Protein AF-0000000087546557 (afdb_homodimer)

Secondary structure (DSSP, 8-state):
------EEEE-S-HHHHHHHHHHHHHTT---EEEES-GGGHHHHHHHH--SEEEEESEETTEEHHHHHHHHHHHS-TT----EEEEES---HHHHHHHHHTT-SEEEESSPPHHHHHHHHHHHHHHHHHHHHHHTTS-HHHHHHHH-----S--/------EEEE-S-HHHHHHHHHHHHHTT---EEEES-GGGHHHHHHHH--SEEEEESEETTEEHHHHHHHHHHHS-TT----EEEEES---HHHHHHHHHTT-SEEEESSPPHHHHHHHHHHHHHHHHHHHHHHTTS-HHHHHHHH-----S--

Structure (mmCIF, N/CA/C/O backbone):
data_AF-0000000087546557-model_v1
#
loop_
_entity.id
_entity.type
_entity.pdbx_description
1 polymer 'Response regulatory domain-containing protein'
#
loop_
_atom_site.group_PDB
_atom_site.id
_atom_site.type_symbol
_atom_site.label_atom_id
_atom_site.label_alt_id
_atom_site.label_comp_id
_atom_site.label_asym_id
_atom_site.label_entity_id
_atom_site.label_seq_id
_atom_site.pdbx_PDB_ins_code
_atom_site.Cartn_x
_atom_site.Cartn_y
_atom_site.Cartn_z
_atom_site.occupancy
_atom_site.B_iso_or_equiv
_atom_site.auth_seq_id
_atom_site.auth_comp_id
_atom_site.auth_asym_id
_atom_site.auth_atom_id
_atom_site.pdbx_PDB_model_num
ATOM 1 N N . MET A 1 1 ? -13.883 -10.445 14.188 1 33.47 1 MET A N 1
ATOM 2 C CA . MET A 1 1 ? -13.766 -11.453 13.141 1 33.47 1 MET A CA 1
ATOM 3 C C . MET A 1 1 ? -12.539 -11.188 12.273 1 33.47 1 MET A C 1
ATOM 5 O O . MET A 1 1 ? -12.523 -10.25 11.469 1 33.47 1 MET A O 1
ATOM 9 N N . ASN A 1 2 ? -11.391 -10.93 12.836 1 47.75 2 ASN A N 1
ATOM 10 C CA . ASN A 1 2 ? -10.047 -10.867 12.281 1 47.75 2 ASN A CA 1
ATOM 11 C C . ASN A 1 2 ? -9.891 -11.781 11.062 1 47.75 2 ASN A C 1
ATOM 13 O O . ASN A 1 2 ? -9.805 -13 11.211 1 47.75 2 ASN A O 1
ATOM 17 N N . ARG A 1 3 ? -10.695 -11.602 10.086 1 54.28 3 ARG A N 1
ATOM 18 C CA . ARG A 1 3 ? -10.953 -12.555 9.008 1 54.28 3 ARG A CA 1
ATOM 19 C C . ARG A 1 3 ? -9.648 -13.156 8.492 1 54.28 3 ARG A C 1
ATOM 21 O O . ARG A 1 3 ? -8.602 -12.508 8.516 1 54.28 3 ARG A O 1
ATOM 28 N N . ASP A 1 4 ? -9.422 -14.508 8.555 1 80.44 4 ASP A N 1
ATOM 29 C CA . ASP A 1 4 ? -8.477 -15.516 8.078 1 80.44 4 ASP A CA 1
ATOM 30 C C . ASP A 1 4 ? -8.016 -15.203 6.656 1 80.44 4 ASP A C 1
ATOM 32 O O . ASP A 1 4 ? -8.422 -15.867 5.703 1 80.44 4 ASP A O 1
ATOM 36 N N . LEU A 1 5 ? -7.258 -14.055 6.582 1 90 5 LEU A N 1
ATOM 37 C CA . LEU A 1 5 ? -6.73 -13.734 5.262 1 90 5 LEU A CA 1
ATOM 38 C C . LEU A 1 5 ? -5.758 -14.812 4.789 1 90 5 LEU A C 1
ATOM 40 O O . LEU A 1 5 ? -4.941 -15.305 5.574 1 90 5 LEU A O 1
ATOM 44 N N . ARG A 1 6 ? -5.996 -15.234 3.555 1 97.12 6 ARG A N 1
ATOM 45 C CA . ARG A 1 6 ? -5.242 -16.328 2.934 1 97.12 6 ARG A CA 1
ATOM 46 C C . ARG A 1 6 ? -4.164 -15.773 2.002 1 97.12 6 ARG A C 1
ATOM 48 O O . ARG A 1 6 ? -4.445 -14.93 1.146 1 97.12 6 ARG A O 1
ATOM 55 N N . ILE A 1 7 ? -2.914 -16.281 2.219 1 98.25 7 ILE A N 1
ATOM 56 C CA . ILE A 1 7 ? -1.802 -15.789 1.41 1 98.25 7 ILE A CA 1
ATOM 57 C C . ILE A 1 7 ? -1.183 -16.953 0.632 1 98.25 7 ILE A C 1
ATOM 59 O O . ILE A 1 7 ? -0.842 -17.984 1.212 1 98.25 7 ILE A O 1
ATOM 63 N N . LEU A 1 8 ? -1.146 -16.812 -0.667 1 98.62 8 LEU A N 1
ATOM 64 C CA . LEU A 1 8 ? -0.484 -17.781 -1.542 1 98.62 8 LEU A CA 1
ATOM 65 C C . LEU A 1 8 ? 0.89 -17.266 -1.966 1 98.62 8 LEU A C 1
ATOM 67 O O . LEU A 1 8 ? 1.015 -16.156 -2.465 1 98.62 8 LEU A O 1
ATOM 71 N N . ILE A 1 9 ? 1.947 -18.062 -1.738 1 98.44 9 ILE A N 1
ATOM 72 C CA . ILE A 1 9 ? 3.305 -17.672 -2.105 1 98.44 9 ILE A CA 1
ATOM 73 C C . ILE A 1 9 ? 3.854 -18.641 -3.148 1 98.44 9 ILE A C 1
ATOM 75 O O . ILE A 1 9 ? 3.814 -19.859 -2.955 1 98.44 9 ILE A O 1
ATOM 79 N N . ILE A 1 10 ? 4.34 -18.078 -4.25 1 97.75 10 ILE A N 1
ATOM 80 C CA . ILE A 1 10 ? 4.953 -18.875 -5.309 1 97.75 10 ILE A CA 1
ATOM 81 C C . ILE A 1 10 ? 6.414 -18.469 -5.477 1 97.75 10 ILE A C 1
ATOM 83 O O . ILE A 1 10 ? 6.711 -17.312 -5.789 1 97.75 10 ILE A O 1
ATOM 87 N N . ASP A 1 11 ? 7.301 -19.328 -5.289 1 96.12 11 ASP A N 1
ATOM 88 C CA . ASP A 1 11 ? 8.75 -19.156 -5.387 1 96.12 11 ASP A CA 1
ATOM 89 C C . ASP A 1 11 ? 9.438 -20.5 -5.617 1 96.12 11 ASP A C 1
ATOM 91 O O . ASP A 1 11 ? 9.156 -21.484 -4.918 1 96.12 11 ASP A O 1
ATOM 95 N N . ASP A 1 12 ? 10.32 -20.531 -6.555 1 94.44 12 ASP A N 1
ATOM 96 C CA . ASP A 1 12 ? 10.875 -21.844 -6.902 1 94.44 12 ASP A CA 1
ATOM 97 C C . ASP A 1 12 ? 12.008 -22.219 -5.957 1 94.44 12 ASP A C 1
ATOM 99 O O . ASP A 1 12 ? 12.555 -23.328 -6.055 1 94.44 12 ASP A O 1
ATOM 103 N N . GLN A 1 13 ? 12.414 -21.391 -5.066 1 94.12 13 GLN A N 1
ATOM 104 C CA . GLN A 1 13 ? 13.469 -21.672 -4.094 1 94.12 13 GLN A CA 1
ATOM 105 C C . GLN A 1 13 ? 12.891 -21.812 -2.688 1 94.12 13 GLN A C 1
ATOM 107 O O . GLN A 1 13 ? 12.43 -20.828 -2.096 1 94.12 13 GLN A O 1
ATOM 112 N N . ARG A 1 14 ? 13.023 -22.984 -2.098 1 96 14 ARG A N 1
ATOM 113 C CA . ARG A 1 14 ? 12.43 -23.312 -0.807 1 96 14 ARG A CA 1
ATOM 114 C C . ARG A 1 14 ? 12.93 -22.359 0.283 1 96 14 ARG A C 1
ATOM 116 O O . ARG A 1 14 ? 12.141 -21.891 1.104 1 96 14 ARG A O 1
ATOM 123 N N . PRO A 1 15 ? 14.219 -22 0.33 1 96.19 15 PRO A N 1
ATOM 124 C CA . PRO A 1 15 ? 14.672 -21.078 1.376 1 96.19 15 PRO A CA 1
ATOM 125 C C . PRO A 1 15 ? 13.938 -19.734 1.349 1 96.19 15 PRO A C 1
ATOM 127 O O . PRO A 1 15 ? 13.711 -19.125 2.398 1 96.19 15 PRO A O 1
ATOM 130 N N . ASN A 1 16 ? 13.602 -19.266 0.155 1 94.94 16 ASN A N 1
ATOM 131 C CA . ASN A 1 16 ? 12.844 -18.031 0.024 1 94.94 16 ASN A CA 1
ATOM 132 C C . ASN A 1 16 ? 11.453 -18.156 0.626 1 94.94 16 ASN A C 1
ATOM 134 O O . ASN A 1 16 ? 10.969 -17.234 1.295 1 94.94 16 ASN A O 1
ATOM 138 N N . LEU A 1 17 ? 10.812 -19.281 0.364 1 97.25 17 LEU A N 1
ATOM 139 C CA . LEU A 1 17 ? 9.492 -19.547 0.927 1 97.25 17 LEU A CA 1
ATOM 140 C C . LEU A 1 17 ? 9.555 -19.594 2.449 1 97.25 17 LEU A C 1
ATOM 142 O O . LEU A 1 17 ? 8.703 -19.016 3.127 1 97.25 17 LEU A O 1
ATOM 146 N N . ASP A 1 18 ? 10.57 -20.25 2.945 1 97.69 18 ASP A N 1
ATOM 147 C CA . ASP A 1 18 ? 10.742 -20.359 4.391 1 97.69 18 ASP A CA 1
ATOM 148 C C . ASP A 1 18 ? 10.867 -18.969 5.035 1 97.69 18 ASP A C 1
ATOM 150 O O . ASP A 1 18 ? 10.234 -18.703 6.059 1 97.69 18 ASP A O 1
ATOM 154 N N . LEU A 1 19 ? 11.695 -18.156 4.398 1 96.62 19 LEU A N 1
ATOM 155 C CA . LEU A 1 19 ? 11.898 -16.797 4.898 1 96.62 19 LEU A CA 1
ATOM 156 C C . LEU A 1 19 ? 10.586 -16.031 4.926 1 96.62 19 LEU A C 1
ATOM 158 O O . LEU A 1 19 ? 10.242 -15.414 5.941 1 96.62 19 LEU A O 1
ATOM 162 N N . MET A 1 20 ? 9.852 -16.047 3.865 1 97.5 20 MET A N 1
ATOM 163 C CA . MET A 1 20 ? 8.594 -15.328 3.764 1 97.5 20 MET A CA 1
ATOM 164 C C . MET A 1 20 ? 7.574 -15.867 4.766 1 97.5 20 MET A C 1
ATOM 166 O O . MET A 1 20 ? 6.887 -15.086 5.434 1 97.5 20 MET A O 1
ATOM 170 N N . GLU A 1 21 ? 7.484 -17.156 4.844 1 97.94 21 GLU A N 1
ATOM 171 C CA . GLU A 1 21 ? 6.574 -17.797 5.793 1 97.94 21 GLU A CA 1
ATOM 172 C C . GLU A 1 21 ? 6.879 -17.359 7.223 1 97.94 21 GLU A C 1
ATOM 174 O O . GLU A 1 21 ? 5.961 -17.078 8 1 97.94 21 GLU A O 1
ATOM 179 N N . GLN A 1 22 ? 8.133 -17.312 7.543 1 97.31 22 GLN A N 1
ATOM 180 C CA . GLN A 1 22 ? 8.547 -16.891 8.875 1 97.31 22 GLN A CA 1
ATOM 181 C C . GLN A 1 22 ? 8.164 -15.438 9.141 1 97.31 22 GLN A C 1
ATOM 183 O O . GLN A 1 22 ? 7.676 -15.102 10.219 1 97.31 22 GLN A O 1
ATOM 188 N N . LEU A 1 23 ? 8.461 -14.609 8.188 1 96.19 23 LEU A N 1
ATOM 189 C CA . LEU A 1 23 ? 8.102 -13.203 8.305 1 96.19 23 LEU A CA 1
ATOM 190 C C . LEU A 1 23 ? 6.609 -13.031 8.555 1 96.19 23 LEU A C 1
ATOM 192 O O . LEU A 1 23 ? 6.203 -12.273 9.438 1 96.19 23 LEU A O 1
ATOM 196 N N . LEU A 1 24 ? 5.789 -13.758 7.805 1 96.5 24 LEU A N 1
ATOM 197 C CA . LEU A 1 24 ? 4.336 -13.68 7.918 1 96.5 24 LEU A CA 1
ATOM 198 C C . LEU A 1 24 ? 3.869 -14.227 9.266 1 96.5 24 LEU A C 1
ATOM 200 O O . LEU A 1 24 ? 3.018 -13.625 9.922 1 96.5 24 LEU A O 1
ATOM 204 N N . ALA A 1 25 ? 4.461 -15.336 9.648 1 95.19 25 ALA A N 1
ATOM 205 C CA . ALA A 1 25 ? 4.078 -15.977 10.906 1 95.19 25 ALA A CA 1
ATOM 206 C C . ALA A 1 25 ? 4.355 -15.062 12.094 1 95.19 25 ALA A C 1
ATOM 208 O O . ALA A 1 25 ? 3.561 -14.992 13.031 1 95.19 25 ALA A O 1
ATOM 209 N N . ARG A 1 26 ? 5.453 -14.359 12.078 1 93.69 26 ARG A N 1
ATOM 210 C CA . ARG A 1 26 ? 5.832 -13.438 13.148 1 93.69 26 ARG A CA 1
ATOM 211 C C . ARG A 1 26 ? 4.793 -12.336 13.312 1 93.69 26 ARG A C 1
ATOM 213 O O . ARG A 1 26 ? 4.641 -11.773 14.406 1 93.69 26 ARG A O 1
ATOM 220 N N . GLU A 1 27 ? 4.145 -12.086 12.227 1 90.75 27 GLU A N 1
ATOM 221 C CA . GLU A 1 27 ? 3.154 -11.016 12.25 1 90.75 27 GLU A CA 1
ATOM 222 C C . GLU A 1 27 ? 1.744 -11.57 12.43 1 90.75 27 GLU A C 1
ATOM 224 O O . GLU A 1 27 ? 0.76 -10.859 12.211 1 90.75 27 GLU A O 1
ATOM 229 N N . GLY A 1 28 ? 1.625 -12.852 12.688 1 91.44 28 GLY A N 1
ATOM 230 C CA . GLY A 1 28 ? 0.347 -13.461 13.008 1 91.44 28 GLY A CA 1
ATOM 231 C C . GLY A 1 28 ? -0.424 -13.922 11.789 1 91.44 28 GLY A C 1
ATOM 232 O O . GLY A 1 28 ? -1.615 -14.227 11.875 1 91.44 28 GLY A O 1
ATOM 233 N N . LEU A 1 29 ? 0.212 -13.891 10.633 1 93.94 29 LEU A N 1
ATOM 234 C CA . LEU A 1 29 ? -0.404 -14.383 9.406 1 93.94 29 LEU A CA 1
ATOM 235 C C . LEU A 1 29 ? -0.025 -15.836 9.148 1 93.94 29 LEU A C 1
ATOM 237 O O . LEU A 1 29 ? 1.067 -16.125 8.656 1 93.94 29 LEU A O 1
ATOM 241 N N . HIS A 1 30 ? -1.029 -16.703 9.43 1 94.38 30 HIS A N 1
ATOM 242 C CA . HIS A 1 30 ? -0.669 -18.125 9.461 1 94.38 30 HIS A CA 1
ATOM 243 C C . HIS A 1 30 ? -1.365 -18.891 8.352 1 94.38 30 HIS A C 1
ATOM 245 O O . HIS A 1 30 ? -1.008 -20.031 8.07 1 94.38 30 HIS A O 1
ATOM 251 N N . ASN A 1 31 ? -2.402 -18.359 7.816 1 96.69 31 ASN A N 1
ATOM 252 C CA . ASN A 1 31 ? -3.09 -19.031 6.723 1 96.69 31 ASN A CA 1
ATOM 253 C C . ASN A 1 31 ? -2.375 -18.828 5.395 1 96.69 31 ASN A C 1
ATOM 255 O O . ASN A 1 31 ? -2.83 -18.047 4.555 1 96.69 31 ASN A O 1
ATOM 259 N N . VAL A 1 32 ? -1.253 -19.562 5.277 1 97.94 32 VAL A N 1
ATOM 260 C CA . VAL A 1 32 ? -0.343 -19.375 4.152 1 97.94 32 VAL A CA 1
ATOM 261 C C . VAL A 1 32 ? -0.172 -20.703 3.41 1 97.94 32 VAL A C 1
ATOM 263 O O . VAL A 1 32 ? 0.017 -21.75 4.031 1 97.94 32 VAL A O 1
ATOM 266 N N . LEU A 1 33 ? -0.357 -20.672 2.133 1 98.19 33 LEU A N 1
ATOM 267 C CA . LEU A 1 33 ? -0.017 -21.781 1.25 1 98.19 33 LEU A CA 1
ATOM 268 C C . LEU A 1 33 ? 1.159 -21.422 0.35 1 98.19 33 LEU A C 1
ATOM 270 O O . LEU A 1 33 ? 1.148 -20.359 -0.3 1 98.19 33 LEU A O 1
ATOM 274 N N . SER A 1 34 ? 2.201 -22.219 0.391 1 98 34 SER A N 1
ATOM 275 C CA . SER A 1 34 ? 3.402 -21.953 -0.396 1 98 34 SER A CA 1
ATOM 276 C C . SER A 1 34 ? 3.666 -23.078 -1.395 1 98 34 SER A C 1
ATOM 278 O O . SER A 1 34 ? 3.375 -24.234 -1.117 1 98 34 SER A O 1
ATOM 280 N N . SER A 1 35 ? 4.203 -22.703 -2.551 1 97.31 35 SER A N 1
ATOM 281 C CA . SER A 1 35 ? 4.508 -23.703 -3.568 1 97.31 35 SER A CA 1
ATOM 282 C C . SER A 1 35 ? 5.812 -23.375 -4.293 1 97.31 35 SER A C 1
ATOM 284 O O . SER A 1 35 ? 6.074 -22.219 -4.613 1 97.31 35 SER A O 1
ATOM 286 N N . THR A 1 36 ? 6.613 -24.438 -4.609 1 96.31 36 THR A N 1
ATOM 287 C CA . THR A 1 36 ? 7.809 -24.297 -5.434 1 96.31 36 THR A CA 1
ATOM 288 C C . THR A 1 36 ? 7.512 -24.672 -6.883 1 96.31 36 THR A C 1
ATOM 290 O O . THR A 1 36 ? 8.43 -24.781 -7.699 1 96.31 36 THR A O 1
ATOM 293 N N . GLU A 1 37 ? 6.289 -24.891 -7.148 1 93.56 37 GLU A N 1
ATOM 294 C CA . GLU A 1 37 ? 5.883 -25.375 -8.469 1 93.56 37 GLU A CA 1
ATOM 295 C C . GLU A 1 37 ? 4.98 -24.359 -9.172 1 93.56 37 GLU A C 1
ATOM 297 O O . GLU A 1 37 ? 3.754 -24.469 -9.102 1 93.56 37 GLU A O 1
ATOM 302 N N . PRO A 1 38 ? 5.551 -23.562 -10.008 1 90 38 PRO A N 1
ATOM 303 C CA . PRO A 1 38 ? 4.77 -22.516 -10.664 1 90 38 PRO A CA 1
ATOM 304 C C . PRO A 1 38 ? 3.666 -23.078 -11.562 1 90 38 PRO A C 1
ATOM 306 O O . PRO A 1 38 ? 2.637 -22.422 -11.758 1 90 38 PRO A O 1
ATOM 309 N N . LEU A 1 39 ? 3.824 -24.297 -12.039 1 91.38 39 LEU A N 1
ATOM 310 C CA . LEU A 1 39 ? 2.832 -24.922 -12.914 1 91.38 39 LEU A CA 1
ATOM 311 C C . LEU A 1 39 ? 1.552 -25.219 -12.141 1 91.38 39 LEU A C 1
ATOM 313 O O . LEU A 1 39 ? 0.493 -25.422 -12.742 1 91.38 39 LEU A O 1
ATOM 317 N N . ARG A 1 40 ? 1.645 -25.219 -10.852 1 94.56 40 ARG A N 1
ATOM 318 C CA . ARG A 1 40 ? 0.485 -25.5 -10.016 1 94.56 40 ARG A CA 1
ATOM 319 C C . ARG A 1 40 ? -0.174 -24.219 -9.531 1 94.56 40 ARG A C 1
ATOM 321 O O . ARG A 1 40 ? -1.191 -24.25 -8.836 1 94.56 40 ARG A O 1
ATOM 328 N N . THR A 1 41 ? 0.388 -23.109 -9.891 1 95.44 41 THR A N 1
ATOM 329 C CA . THR A 1 41 ? -0.008 -21.828 -9.336 1 95.44 41 THR A CA 1
ATOM 330 C C . THR A 1 41 ? -1.5 -21.578 -9.547 1 95.44 41 THR A C 1
ATOM 332 O O . THR A 1 41 ? -2.213 -21.219 -8.609 1 95.44 41 THR A O 1
ATOM 335 N N . LEU A 1 42 ? -1.956 -21.828 -10.773 1 95.56 42 LEU A N 1
ATOM 336 C CA . LEU A 1 42 ? -3.352 -21.531 -11.078 1 95.56 42 LEU A CA 1
ATOM 337 C C . LEU A 1 42 ? -4.285 -22.469 -10.32 1 95.5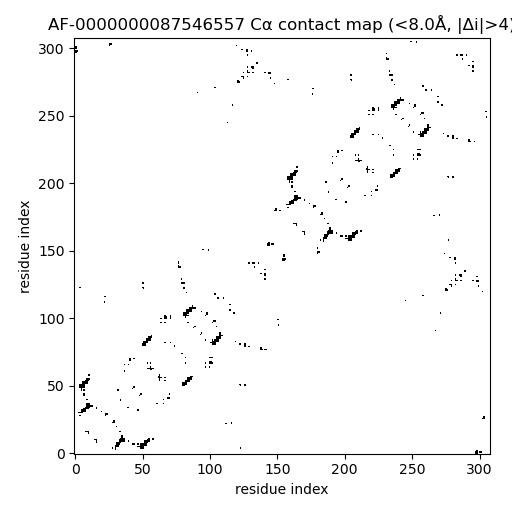6 42 LEU A C 1
ATOM 339 O O . LEU A 1 42 ? -5.34 -22.062 -9.844 1 95.56 42 LEU A O 1
ATOM 343 N N . ASP A 1 43 ? -3.91 -23.766 -10.266 1 97.19 43 ASP A N 1
ATOM 344 C CA . ASP A 1 43 ? -4.699 -24.719 -9.508 1 97.19 43 ASP A CA 1
ATOM 345 C C . ASP A 1 43 ? -4.777 -24.328 -8.031 1 97.19 43 ASP A C 1
ATOM 347 O O . ASP A 1 43 ? -5.852 -24.359 -7.434 1 97.19 43 ASP A O 1
ATOM 351 N N . LEU A 1 44 ? -3.66 -23.953 -7.484 1 97.56 44 LEU A N 1
ATOM 352 C CA . LEU A 1 44 ? -3.598 -23.547 -6.09 1 97.56 44 LEU A CA 1
ATOM 353 C C . LEU A 1 44 ? -4.395 -22.266 -5.863 1 97.56 44 LEU A C 1
ATOM 355 O O . LEU A 1 44 ? -5.09 -22.141 -4.852 1 97.56 44 LEU A O 1
ATOM 359 N N . PHE A 1 45 ? -4.262 -21.391 -6.812 1 97.75 45 PHE A N 1
ATOM 360 C CA . PHE A 1 45 ? -5.004 -20.125 -6.766 1 97.75 45 PHE A CA 1
ATOM 361 C C . PHE A 1 45 ? -6.504 -20.391 -6.691 1 97.75 45 PHE A C 1
ATOM 363 O O . PHE A 1 45 ? -7.195 -19.844 -5.832 1 97.75 45 PHE A O 1
ATOM 370 N N . ASN A 1 46 ? -6.961 -21.219 -7.527 1 96.44 46 ASN A N 1
ATOM 371 C CA . ASN A 1 46 ? -8.383 -21.516 -7.617 1 96.44 46 ASN A CA 1
ATOM 372 C C . ASN A 1 46 ? -8.891 -22.25 -6.383 1 96.44 46 ASN A C 1
ATOM 374 O O . ASN A 1 46 ? -9.984 -21.984 -5.887 1 96.44 46 ASN A O 1
ATOM 378 N N . SER A 1 47 ? -8.117 -23.234 -5.902 1 97.12 47 SER A N 1
ATOM 379 C CA . SER A 1 47 ? -8.562 -24.078 -4.793 1 97.12 47 SER A CA 1
ATOM 380 C C . SER A 1 47 ? -8.414 -23.344 -3.459 1 97.12 47 SER A C 1
ATOM 382 O O . SER A 1 47 ? -9.25 -23.5 -2.562 1 97.12 47 SER A O 1
ATOM 384 N N . PHE A 1 48 ? -7.391 -22.531 -3.338 1 97.44 48 PHE A N 1
ATOM 385 C CA . PHE A 1 48 ? -7.066 -21.891 -2.07 1 97.44 48 PHE A CA 1
ATOM 386 C C . PHE A 1 48 ? -7.805 -20.562 -1.929 1 97.44 48 PHE A C 1
ATOM 388 O O . PHE A 1 48 ? -8.062 -20.109 -0.813 1 97.44 48 PHE A O 1
ATOM 395 N N . GLU A 1 49 ? -8.125 -19.891 -3.076 1 96.06 49 GLU A N 1
ATOM 396 C CA . GLU A 1 49 ? -8.812 -18.609 -3.115 1 96.06 49 GLU A CA 1
ATOM 397 C C . GLU A 1 49 ? -8.133 -17.594 -2.205 1 96.06 49 GLU A C 1
ATOM 399 O O . GLU A 1 49 ? -8.75 -17.078 -1.268 1 96.06 49 GLU A O 1
ATOM 404 N N . PRO A 1 50 ? -6.949 -17.297 -2.521 1 97.81 50 PRO A N 1
ATOM 405 C CA . PRO A 1 50 ? -6.176 -16.406 -1.649 1 97.81 50 PRO A CA 1
ATOM 406 C C . PRO A 1 50 ? -6.699 -14.969 -1.65 1 97.81 50 PRO A C 1
ATOM 408 O O . PRO A 1 50 ? -7.457 -14.586 -2.543 1 97.81 50 PRO A O 1
ATOM 411 N N . ASP A 1 51 ? -6.309 -14.25 -0.604 1 97.06 51 ASP A N 1
ATOM 412 C CA . ASP A 1 51 ? -6.57 -12.812 -0.507 1 97.06 51 ASP A CA 1
ATOM 413 C C . ASP A 1 51 ? -5.375 -12 -0.999 1 97.06 51 ASP A C 1
ATOM 415 O O . ASP A 1 51 ? -5.5 -10.805 -1.272 1 97.06 51 ASP A O 1
ATOM 419 N N . LEU A 1 52 ? -4.266 -12.609 -1.051 1 98 52 LEU A N 1
ATOM 420 C CA . LEU A 1 52 ? -3.016 -12.031 -1.534 1 98 52 LEU A CA 1
ATOM 421 C C . LEU A 1 52 ? -2.133 -13.102 -2.17 1 98 52 LEU A C 1
ATOM 423 O O . LEU A 1 52 ? -2.004 -14.211 -1.634 1 98 52 LEU A O 1
ATOM 427 N N . VAL A 1 53 ? -1.601 -12.805 -3.291 1 98.56 53 VAL A N 1
ATOM 428 C CA . VAL A 1 53 ? -0.593 -13.656 -3.914 1 98.56 53 VAL A CA 1
ATOM 429 C C . VAL A 1 53 ? 0.768 -12.961 -3.869 1 98.56 53 VAL A C 1
ATOM 431 O O . VAL A 1 53 ? 0.883 -11.781 -4.207 1 98.56 53 VAL A O 1
ATOM 434 N N . ILE A 1 54 ? 1.763 -13.625 -3.402 1 98.5 54 ILE A N 1
ATOM 435 C CA . ILE A 1 54 ? 3.154 -13.195 -3.465 1 98.5 54 ILE A CA 1
ATOM 436 C C . ILE A 1 54 ? 3.92 -14.055 -4.465 1 98.5 54 ILE A C 1
ATOM 438 O O . ILE A 1 54 ? 3.992 -15.273 -4.312 1 98.5 54 ILE A O 1
ATOM 442 N N . LEU A 1 55 ? 4.469 -13.422 -5.473 1 97.88 55 LEU A N 1
ATOM 443 C CA . LEU A 1 55 ? 5.039 -14.156 -6.598 1 97.88 55 LEU A CA 1
ATOM 444 C C . LEU A 1 55 ? 6.48 -13.727 -6.848 1 97.88 55 LEU A C 1
ATOM 446 O O . LEU A 1 55 ? 6.758 -12.539 -7.043 1 97.88 55 LEU A O 1
ATOM 450 N N . ASP A 1 56 ? 7.387 -14.633 -6.84 1 95.88 56 ASP A N 1
ATOM 451 C CA . ASP A 1 56 ? 8.742 -14.375 -7.316 1 95.88 56 ASP A CA 1
ATOM 452 C C . ASP A 1 56 ? 8.797 -14.352 -8.844 1 95.88 56 ASP A C 1
ATOM 454 O O . ASP A 1 56 ? 8.422 -15.32 -9.5 1 95.88 56 ASP A O 1
ATOM 458 N N . LEU A 1 57 ? 9.344 -13.289 -9.414 1 93.94 57 LEU A N 1
ATOM 459 C CA . LEU A 1 57 ? 9.383 -13.156 -10.867 1 93.94 57 LEU A CA 1
ATOM 460 C C . LEU A 1 57 ? 10.547 -13.953 -11.445 1 93.94 57 LEU A C 1
ATOM 462 O O . LEU A 1 57 ? 10.492 -14.398 -12.594 1 93.94 57 LEU A O 1
ATOM 466 N N . HIS A 1 58 ? 11.562 -13.969 -10.734 1 90.38 58 HIS A N 1
ATOM 467 C CA . HIS A 1 58 ? 12.758 -14.633 -11.25 1 90.38 58 HIS A CA 1
ATOM 468 C C . HIS A 1 58 ? 12.812 -16.094 -10.805 1 90.38 58 HIS A C 1
ATOM 470 O O . HIS A 1 58 ? 13.297 -16.391 -9.711 1 90.38 58 HIS A O 1
ATOM 476 N N . MET A 1 59 ? 12.445 -16.984 -11.617 1 89.81 59 MET A N 1
ATOM 477 C CA . MET A 1 59 ? 12.5 -18.438 -11.461 1 89.81 59 MET A CA 1
ATOM 478 C C . MET A 1 59 ? 13.156 -19.078 -12.672 1 89.81 59 MET A C 1
ATOM 480 O O . MET A 1 59 ? 12.625 -19.016 -13.781 1 89.81 59 MET A O 1
ATOM 484 N N . PRO A 1 60 ? 14.344 -19.594 -12.469 1 87.12 60 PRO A N 1
ATOM 485 C CA . PRO A 1 60 ? 15.164 -20.109 -13.57 1 87.12 60 PRO A CA 1
ATOM 486 C C . PRO A 1 60 ? 14.375 -21 -14.531 1 87.12 60 PRO A C 1
ATOM 488 O O . PRO A 1 60 ? 14.547 -20.906 -15.75 1 87.12 60 PRO A O 1
ATOM 491 N N . ALA A 1 61 ? 13.562 -21.859 -14.109 1 86.19 61 ALA A N 1
ATOM 492 C CA . ALA A 1 61 ? 12.883 -22.844 -14.953 1 86.19 61 ALA A CA 1
ATOM 493 C C . ALA A 1 61 ? 11.531 -22.312 -15.43 1 86.19 61 ALA A C 1
ATOM 495 O O . ALA A 1 61 ? 10.844 -22.984 -16.203 1 86.19 61 ALA A O 1
ATOM 496 N N . PHE A 1 62 ? 11.164 -21.125 -14.969 1 87.19 62 PHE A N 1
ATOM 497 C CA . PHE A 1 62 ? 9.836 -20.625 -15.273 1 87.19 62 PHE A CA 1
ATOM 498 C C . PHE A 1 62 ? 9.883 -19.125 -15.586 1 87.19 62 PHE A C 1
ATOM 500 O O . PHE A 1 62 ? 10.773 -18.422 -15.109 1 87.19 62 PHE A O 1
ATOM 507 N N . ASP A 1 63 ? 8.969 -18.719 -16.391 1 92.12 63 ASP A N 1
ATOM 508 C CA . ASP A 1 63 ? 8.797 -17.297 -16.672 1 92.12 63 ASP A CA 1
ATOM 509 C C . ASP A 1 63 ? 7.824 -16.656 -15.695 1 92.12 63 ASP A C 1
ATOM 511 O O . ASP A 1 63 ? 6.605 -16.75 -15.867 1 92.12 63 ASP A O 1
ATOM 515 N N . GLY A 1 64 ? 8.328 -15.961 -14.742 1 94.56 64 GLY A N 1
ATOM 516 C CA . GLY A 1 64 ? 7.504 -15.336 -13.711 1 94.56 64 GLY A CA 1
ATOM 517 C C . GLY A 1 64 ? 6.484 -14.367 -14.273 1 94.56 64 GLY A C 1
ATOM 518 O O . GLY A 1 64 ? 5.398 -14.203 -13.711 1 94.56 64 GLY A O 1
ATOM 519 N N . PHE A 1 65 ? 6.809 -13.695 -15.383 1 95.5 65 PHE A N 1
ATOM 520 C CA . PHE A 1 65 ? 5.883 -12.773 -16.031 1 95.5 65 PHE A CA 1
ATOM 521 C C . PHE A 1 65 ? 4.699 -13.516 -16.625 1 95.5 65 PHE A C 1
ATOM 523 O O . PHE A 1 65 ? 3.564 -13.039 -16.578 1 95.5 65 PHE A O 1
ATOM 530 N N . ALA A 1 66 ? 5 -14.633 -17.172 1 95.62 66 ALA A N 1
ATOM 531 C CA . ALA A 1 66 ? 3.924 -15.453 -17.719 1 95.62 66 ALA A CA 1
ATOM 532 C C . ALA A 1 66 ? 2.967 -15.906 -16.625 1 95.62 66 ALA A C 1
ATOM 534 O O . ALA A 1 66 ? 1.747 -15.883 -16.797 1 95.62 66 ALA A O 1
ATOM 535 N N . VAL A 1 67 ? 3.514 -16.297 -15.516 1 95.88 67 VAL A N 1
ATOM 536 C CA . VAL A 1 67 ? 2.703 -16.719 -14.375 1 95.88 67 VAL A CA 1
ATOM 537 C C . VAL A 1 67 ? 1.853 -15.555 -13.883 1 95.88 67 VAL A C 1
ATOM 539 O O . VAL A 1 67 ? 0.651 -15.703 -13.656 1 95.88 67 VAL A O 1
ATOM 542 N N . LEU A 1 68 ? 2.469 -14.43 -13.75 1 96.88 68 LEU A N 1
ATOM 543 C CA . LEU A 1 68 ? 1.789 -13.211 -13.328 1 96.88 68 LEU A CA 1
ATOM 544 C C . LEU A 1 68 ? 0.608 -12.906 -14.25 1 96.88 68 LEU A C 1
ATOM 546 O O . LEU A 1 68 ? -0.496 -12.633 -13.773 1 96.88 68 LEU A O 1
ATOM 550 N N . GLU A 1 69 ? 0.867 -12.953 -15.492 1 96.25 69 GLU A N 1
ATOM 551 C CA . GLU A 1 69 ? -0.169 -12.664 -16.469 1 96.25 69 GLU A CA 1
ATOM 552 C C . GLU A 1 69 ? -1.33 -13.648 -16.359 1 96.25 69 GLU A C 1
ATOM 554 O O . GLU A 1 69 ? -2.496 -13.25 -16.422 1 96.25 69 GLU A O 1
ATOM 559 N N . GLN A 1 70 ? -1.021 -14.891 -16.203 1 95.5 70 GLN A N 1
ATOM 560 C CA . GLN A 1 70 ? -2.041 -15.93 -16.062 1 95.5 70 GLN A CA 1
ATOM 561 C C . GLN A 1 70 ? -2.887 -15.711 -14.812 1 95.5 70 GLN A C 1
ATOM 563 O O . GLN A 1 70 ? -4.109 -15.859 -14.852 1 95.5 70 GLN A O 1
ATOM 568 N N . LEU A 1 71 ? -2.262 -15.383 -13.766 1 96.69 71 LEU A N 1
ATOM 569 C CA . LEU A 1 71 ? -2.971 -15.102 -12.516 1 96.69 71 LEU A CA 1
ATOM 570 C C . LEU A 1 71 ? -3.916 -13.914 -12.688 1 96.69 71 LEU A C 1
ATOM 572 O O . LEU A 1 71 ? -5.082 -13.984 -12.297 1 96.69 71 LEU A O 1
ATOM 576 N N . ASN A 1 72 ? -3.338 -12.859 -13.242 1 95.69 72 ASN A N 1
ATOM 577 C CA . ASN A 1 72 ? -4.137 -11.656 -13.438 1 95.69 72 ASN A CA 1
ATOM 578 C C . ASN A 1 72 ? -5.387 -11.945 -14.258 1 95.69 72 ASN A C 1
ATOM 580 O O . ASN A 1 72 ? -6.457 -11.398 -13.977 1 95.69 72 ASN A O 1
ATOM 584 N N . ARG A 1 73 ? -5.266 -12.797 -15.266 1 94.19 73 ARG A N 1
ATOM 585 C CA . ARG A 1 73 ? -6.387 -13.141 -16.141 1 94.19 73 ARG A CA 1
ATOM 586 C C . ARG A 1 73 ? -7.473 -13.883 -15.359 1 94.19 73 ARG A C 1
ATOM 588 O O . ARG A 1 73 ? -8.633 -13.906 -15.781 1 94.19 73 ARG A O 1
ATOM 595 N N . ARG A 1 74 ? -7.125 -14.508 -14.273 1 94.12 74 ARG A N 1
ATOM 596 C CA . ARG A 1 74 ? -8.078 -15.273 -13.477 1 94.12 74 ARG A CA 1
ATOM 597 C C . ARG A 1 74 ? -8.828 -14.375 -12.5 1 94.12 74 ARG A C 1
ATOM 599 O O . ARG A 1 74 ? -9.836 -14.773 -11.922 1 94.12 74 ARG A O 1
ATOM 606 N N . ILE A 1 75 ? -8.32 -13.203 -12.266 1 93.19 75 ILE A N 1
ATOM 607 C CA . ILE A 1 75 ? -8.945 -12.25 -11.359 1 93.19 75 ILE A CA 1
ATOM 608 C C . ILE A 1 75 ? -9.977 -11.414 -12.117 1 93.19 75 ILE A C 1
ATOM 610 O O . ILE A 1 75 ? -9.633 -10.719 -13.07 1 93.19 75 ILE A O 1
ATOM 614 N N . PRO A 1 76 ? -11.203 -11.539 -11.664 1 87.94 76 PRO A N 1
ATOM 615 C CA . PRO A 1 76 ? -12.211 -10.727 -12.352 1 87.94 76 PRO A CA 1
ATOM 616 C C . PRO A 1 76 ? -11.883 -9.234 -12.32 1 87.94 76 PRO A C 1
ATOM 618 O O . PRO A 1 76 ? -11.328 -8.734 -11.336 1 87.94 76 PRO A O 1
ATOM 621 N N . ALA A 1 77 ? -12.312 -8.453 -13.336 1 80 77 ALA A N 1
ATOM 622 C CA . ALA A 1 77 ? -12.023 -7.031 -13.492 1 80 77 ALA A CA 1
ATOM 623 C C . ALA A 1 77 ? -12.602 -6.223 -12.336 1 80 77 ALA A C 1
ATOM 625 O O . ALA A 1 77 ? -12.055 -5.184 -11.961 1 80 77 ALA A O 1
ATOM 626 N N . ASN A 1 78 ? -13.633 -6.723 -11.781 1 80.56 78 ASN A N 1
ATOM 627 C CA . ASN A 1 78 ? -14.305 -5.988 -10.711 1 80.56 78 ASN A CA 1
ATOM 628 C C . ASN A 1 78 ? -13.938 -6.539 -9.336 1 80.56 78 ASN A C 1
ATOM 630 O O . ASN A 1 78 ? -14.727 -6.43 -8.391 1 80.56 78 ASN A O 1
ATOM 634 N N . ASP A 1 79 ? -12.812 -7.219 -9.305 1 87.31 79 ASP A N 1
ATOM 635 C CA . ASP A 1 79 ? -12.32 -7.727 -8.031 1 87.31 79 ASP A CA 1
ATOM 636 C C . ASP A 1 79 ? -10.953 -7.133 -7.695 1 87.31 79 ASP A C 1
ATOM 638 O O . ASP A 1 79 ? -10.203 -6.754 -8.594 1 87.31 79 ASP A O 1
ATOM 642 N N . TYR A 1 80 ? -10.812 -6.891 -6.441 1 90.12 80 TYR A N 1
ATOM 643 C CA . TYR A 1 80 ? -9.492 -6.488 -5.969 1 90.12 80 TYR A CA 1
ATOM 644 C C . TYR A 1 80 ? -8.789 -7.648 -5.266 1 90.12 80 TYR A C 1
ATOM 646 O O . TYR A 1 80 ? -9.055 -7.922 -4.094 1 90.12 80 TYR A O 1
ATOM 654 N N . LEU A 1 81 ? -8.008 -8.398 -5.961 1 94.5 81 LEU A N 1
ATOM 655 C CA . LEU A 1 81 ? -7.098 -9.391 -5.398 1 94.5 81 LEU A CA 1
ATOM 656 C C . LEU A 1 81 ? -5.648 -9.055 -5.746 1 94.5 81 LEU A C 1
ATOM 658 O O . LEU A 1 81 ? -5.211 -9.273 -6.879 1 94.5 81 LEU A O 1
ATOM 662 N N . PRO A 1 82 ? -4.945 -8.578 -4.766 1 97.25 82 PRO A N 1
ATOM 663 C CA . PRO A 1 82 ? -3.607 -8.07 -5.074 1 97.25 82 PRO A CA 1
ATOM 664 C C . PRO A 1 82 ? -2.592 -9.18 -5.309 1 97.25 82 PRO A C 1
ATOM 666 O O . PRO A 1 82 ? -2.594 -10.188 -4.594 1 97.25 82 PRO A O 1
ATOM 669 N N . ILE A 1 83 ? -1.79 -8.969 -6.332 1 97.88 83 ILE A N 1
ATOM 670 C CA . ILE A 1 83 ? -0.586 -9.758 -6.566 1 97.88 83 ILE A CA 1
ATOM 671 C C . ILE A 1 83 ? 0.652 -8.914 -6.277 1 97.88 83 ILE A C 1
ATOM 673 O O . ILE A 1 83 ? 0.85 -7.863 -6.895 1 97.88 83 ILE A O 1
ATOM 677 N N . LEU A 1 84 ? 1.44 -9.312 -5.301 1 97.94 84 LEU A N 1
ATOM 678 C CA . LEU A 1 84 ? 2.715 -8.695 -4.945 1 97.94 84 LEU A CA 1
ATOM 679 C C . LEU A 1 84 ? 3.879 -9.461 -5.566 1 97.94 84 LEU A C 1
ATOM 681 O O . LEU A 1 84 ? 4.023 -10.664 -5.352 1 97.94 84 LEU A O 1
ATOM 685 N N . VAL A 1 85 ? 4.695 -8.75 -6.293 1 97.31 85 VAL A N 1
ATOM 686 C CA . VAL A 1 85 ? 5.781 -9.445 -6.969 1 97.31 85 VAL A CA 1
ATOM 687 C C . VAL A 1 85 ? 7.105 -9.148 -6.27 1 97.31 85 VAL A C 1
ATOM 689 O O . VAL A 1 85 ? 7.336 -8.023 -5.824 1 97.31 85 VAL A O 1
ATOM 692 N N . LEU A 1 86 ? 7.906 -10.164 -6.152 1 95.69 86 LEU A N 1
ATOM 693 C CA . LEU A 1 86 ? 9.273 -10.047 -5.656 1 95.69 86 LEU A CA 1
ATOM 694 C C . LEU A 1 86 ? 10.273 -10.125 -6.801 1 95.69 86 LEU A C 1
ATOM 696 O O . LEU A 1 86 ? 10.125 -10.945 -7.711 1 95.69 86 LEU A O 1
ATOM 700 N N . THR A 1 87 ? 11.289 -9.266 -6.746 1 89.94 87 THR A N 1
ATOM 701 C CA . THR A 1 87 ? 12.242 -9.32 -7.855 1 89.94 87 THR A CA 1
ATOM 702 C C . THR A 1 87 ? 13.625 -8.867 -7.406 1 89.94 87 THR A C 1
ATOM 704 O O . THR A 1 87 ? 13.742 -7.941 -6.598 1 89.94 87 THR A O 1
ATOM 707 N N . ALA A 1 88 ? 14.609 -9.508 -7.914 1 86.38 88 ALA A N 1
ATOM 708 C CA . ALA A 1 88 ? 15.984 -9.039 -7.746 1 86.38 88 ALA A CA 1
ATOM 709 C C . ALA A 1 88 ? 16.328 -7.969 -8.773 1 86.38 88 ALA A C 1
ATOM 711 O O . ALA A 1 88 ? 17.312 -7.242 -8.617 1 86.38 88 ALA A O 1
ATOM 712 N N . ASP A 1 89 ? 15.57 -8.047 -9.828 1 82.38 89 ASP A N 1
ATOM 713 C CA . ASP A 1 89 ? 15.75 -7.055 -10.891 1 82.38 89 ASP A CA 1
ATOM 714 C C . ASP A 1 89 ? 14.984 -5.77 -10.57 1 82.38 89 ASP A C 1
ATOM 716 O O . ASP A 1 89 ? 13.781 -5.684 -10.797 1 82.38 89 ASP A O 1
ATOM 720 N N . ALA A 1 90 ? 15.656 -4.828 -10.18 1 76.44 90 ALA A N 1
ATOM 721 C CA . ALA A 1 90 ? 15.047 -3.602 -9.672 1 76.44 90 ALA A CA 1
ATOM 722 C C . ALA A 1 90 ? 14.984 -2.529 -10.75 1 76.44 90 ALA A C 1
ATOM 724 O O . ALA A 1 90 ? 14.773 -1.35 -10.453 1 76.44 90 ALA A O 1
ATOM 725 N N . THR A 1 91 ? 15.141 -3 -11.953 1 89 91 THR A N 1
ATOM 726 C CA . THR A 1 91 ? 15.086 -1.984 -13 1 89 91 THR A CA 1
ATOM 727 C C . THR A 1 91 ? 13.664 -1.446 -13.148 1 89 91 THR A C 1
ATOM 729 O O . THR A 1 91 ? 12.695 -2.162 -12.891 1 89 91 THR A O 1
ATOM 732 N N . ARG A 1 92 ? 13.594 -0.213 -13.555 1 89.38 92 ARG A N 1
ATOM 733 C CA . ARG A 1 92 ? 12.312 0.443 -13.766 1 89.38 92 ARG A CA 1
ATOM 734 C C . ARG A 1 92 ? 11.477 -0.308 -14.805 1 89.38 92 ARG A C 1
ATOM 736 O O . ARG A 1 92 ? 10.266 -0.469 -14.633 1 89.38 92 ARG A O 1
ATOM 743 N N . ASP A 1 93 ? 12.148 -0.771 -15.867 1 92 93 ASP A N 1
ATOM 744 C CA . ASP A 1 93 ? 11.445 -1.475 -16.938 1 92 93 ASP A CA 1
ATOM 745 C C . ASP A 1 93 ? 10.789 -2.75 -16.406 1 92 93 ASP A C 1
ATOM 747 O O . ASP A 1 93 ? 9.641 -3.049 -16.75 1 92 93 ASP A O 1
ATOM 751 N N . THR A 1 94 ? 11.523 -3.439 -15.648 1 92.12 94 THR A N 1
ATOM 752 C CA . THR A 1 94 ? 10.992 -4.672 -15.07 1 92.12 94 THR A CA 1
ATOM 753 C C . THR A 1 94 ? 9.789 -4.375 -14.172 1 92.12 94 THR A C 1
ATOM 755 O O . THR A 1 94 ? 8.773 -5.074 -14.242 1 92.12 94 THR A O 1
ATOM 758 N N . ARG A 1 95 ? 9.891 -3.379 -13.43 1 92.19 95 ARG A N 1
ATOM 759 C CA . ARG A 1 95 ? 8.812 -2.99 -12.523 1 92.19 95 ARG A CA 1
ATOM 760 C C . ARG A 1 95 ? 7.578 -2.551 -13.305 1 92.19 95 ARG A C 1
ATOM 762 O O . ARG A 1 95 ? 6.457 -2.963 -12.992 1 92.19 95 ARG A O 1
ATOM 769 N N . LEU A 1 96 ? 7.809 -1.744 -14.312 1 93 96 LEU A N 1
ATOM 770 C CA . LEU A 1 96 ? 6.707 -1.275 -15.148 1 93 96 LEU A CA 1
ATOM 771 C C . LEU A 1 96 ? 6.02 -2.443 -15.852 1 93 96 LEU A C 1
ATOM 773 O O . LEU A 1 96 ? 4.793 -2.475 -15.953 1 93 96 LEU A O 1
ATOM 777 N N . ARG A 1 97 ? 6.832 -3.371 -16.312 1 94.62 97 ARG A N 1
ATOM 778 C CA . ARG A 1 97 ? 6.273 -4.551 -16.969 1 94.62 97 ARG A CA 1
ATOM 779 C C . ARG A 1 97 ? 5.414 -5.355 -16 1 94.62 97 ARG A C 1
ATOM 781 O O . ARG A 1 97 ? 4.309 -5.781 -16.344 1 94.62 97 ARG A O 1
ATOM 788 N N . ALA A 1 98 ? 5.887 -5.559 -14.805 1 95.5 98 ALA A N 1
ATOM 789 C CA . ALA A 1 98 ? 5.141 -6.305 -13.797 1 95.5 98 ALA A CA 1
ATOM 790 C C . ALA A 1 98 ? 3.809 -5.629 -13.484 1 95.5 98 ALA A C 1
ATOM 792 O O . ALA A 1 98 ? 2.771 -6.293 -13.406 1 95.5 98 ALA A O 1
ATOM 793 N N . LEU A 1 99 ? 3.863 -4.332 -13.344 1 93.81 99 LEU A N 1
ATOM 794 C CA . LEU A 1 99 ? 2.656 -3.568 -13.047 1 93.81 99 LEU A CA 1
ATOM 795 C C . LEU A 1 99 ? 1.667 -3.641 -14.203 1 93.81 99 LEU A C 1
ATOM 797 O O . LEU A 1 99 ? 0.466 -3.818 -13.992 1 93.81 99 LEU A O 1
ATOM 801 N N . ALA A 1 100 ? 2.166 -3.549 -15.406 1 93.94 100 ALA A N 1
ATOM 802 C CA . ALA A 1 100 ? 1.332 -3.631 -16.594 1 93.94 100 ALA A CA 1
ATOM 803 C C . ALA A 1 100 ? 0.658 -4.996 -16.703 1 93.94 100 ALA A C 1
ATOM 805 O O . ALA A 1 100 ? -0.453 -5.109 -17.219 1 93.94 100 ALA A O 1
ATOM 806 N N . LEU A 1 101 ? 1.273 -5.996 -16.141 1 95.12 101 LEU A N 1
ATOM 807 C CA . LEU A 1 101 ? 0.763 -7.359 -16.234 1 95.12 101 LEU A CA 1
ATOM 808 C C . LEU A 1 101 ? -0.139 -7.684 -15.055 1 95.12 101 LEU A C 1
ATOM 810 O O . LEU A 1 101 ? -0.637 -8.805 -14.938 1 95.12 101 LEU A O 1
ATOM 814 N N . GLY A 1 102 ? -0.276 -6.723 -14.156 1 94.25 102 GLY A N 1
ATOM 815 C CA . GLY A 1 102 ? -1.321 -6.906 -13.164 1 94.25 102 GLY A CA 1
ATOM 816 C C . GLY A 1 102 ? -0.8 -6.879 -11.734 1 94.25 102 GLY A C 1
ATOM 817 O O . GLY A 1 102 ? -1.577 -6.965 -10.781 1 94.25 102 GLY A O 1
ATOM 818 N N . ALA A 1 103 ? 0.535 -6.797 -11.555 1 96.31 103 ALA A N 1
ATOM 819 C CA . ALA A 1 103 ? 1.049 -6.66 -10.195 1 96.31 103 ALA A CA 1
ATOM 820 C C . ALA A 1 103 ? 0.527 -5.383 -9.539 1 96.31 103 ALA A C 1
ATOM 822 O O . ALA A 1 103 ? 0.495 -4.324 -10.164 1 96.31 103 ALA A O 1
ATOM 823 N N . ARG A 1 104 ? 0.082 -5.527 -8.32 1 94.88 104 ARG A N 1
ATOM 824 C CA . ARG A 1 104 ? -0.396 -4.355 -7.598 1 94.88 104 ARG A CA 1
ATOM 825 C C . ARG A 1 104 ? 0.764 -3.59 -6.969 1 94.88 104 ARG A C 1
ATOM 827 O O . ARG A 1 104 ? 0.679 -2.377 -6.773 1 94.88 104 ARG A O 1
ATOM 834 N N . ASP A 1 105 ? 1.75 -4.316 -6.566 1 95.44 105 ASP A N 1
ATOM 835 C CA . ASP A 1 105 ? 2.947 -3.77 -5.934 1 95.44 105 ASP A CA 1
ATOM 836 C C . ASP A 1 105 ? 4.152 -4.68 -6.164 1 95.44 105 ASP A C 1
ATOM 838 O O . ASP A 1 105 ? 4.02 -5.758 -6.746 1 95.44 105 ASP A O 1
ATOM 842 N N . PHE A 1 106 ? 5.273 -4.156 -5.77 1 94.94 106 PHE A N 1
ATOM 843 C CA . PHE A 1 106 ? 6.5 -4.934 -5.926 1 94.94 106 PHE A CA 1
ATOM 844 C C . PHE A 1 106 ? 7.441 -4.703 -4.75 1 94.94 106 PHE A C 1
ATOM 846 O O . PHE A 1 106 ? 7.324 -3.703 -4.039 1 94.94 106 PHE A O 1
ATOM 853 N N . ILE A 1 107 ? 8.258 -5.672 -4.496 1 93.62 107 ILE A N 1
ATOM 854 C CA . ILE A 1 107 ? 9.328 -5.582 -3.51 1 93.62 107 ILE A CA 1
ATOM 855 C C . ILE A 1 107 ? 10.648 -6.035 -4.137 1 93.62 107 ILE A C 1
ATOM 857 O O . ILE A 1 107 ? 10.703 -7.066 -4.809 1 93.62 107 ILE A O 1
ATOM 861 N N . SER A 1 108 ? 11.633 -5.211 -3.871 1 91.44 108 SER A N 1
ATOM 862 C CA . SER A 1 108 ? 12.945 -5.578 -4.387 1 91.44 108 SER A CA 1
ATOM 863 C C . SER A 1 108 ? 13.672 -6.523 -3.432 1 91.44 108 SER A C 1
ATOM 865 O O . SER A 1 108 ? 13.508 -6.426 -2.213 1 91.44 108 SER A O 1
ATOM 867 N N . LYS A 1 109 ? 14.406 -7.461 -4.008 1 92.06 109 LYS A N 1
ATOM 868 C CA . LYS A 1 109 ? 15.312 -8.312 -3.254 1 92.06 109 LYS A CA 1
ATOM 869 C C . LYS A 1 109 ? 16.719 -7.734 -3.23 1 92.06 109 LYS A C 1
ATOM 871 O O . LYS A 1 109 ? 17.172 -7.145 -4.215 1 92.06 109 LYS A O 1
ATOM 876 N N . PRO A 1 110 ? 17.516 -7.828 -2.111 1 92.44 110 PRO A N 1
ATOM 877 C CA . PRO A 1 110 ? 17.141 -8.523 -0.878 1 92.44 110 PRO A CA 1
ATOM 878 C C . PRO A 1 110 ? 16.016 -7.82 -0.117 1 92.44 110 PRO A C 1
ATOM 880 O O . PRO A 1 110 ? 15.953 -6.586 -0.104 1 92.44 110 PRO A O 1
ATOM 883 N N . LEU A 1 111 ? 15.281 -8.648 0.604 1 92.31 111 LEU A N 1
ATOM 884 C CA . LEU A 1 111 ? 14.086 -8.141 1.265 1 92.31 111 LEU A CA 1
ATOM 885 C C . LEU A 1 111 ? 14.445 -7.375 2.531 1 92.31 111 LEU A C 1
ATOM 887 O O . LEU A 1 111 ? 15.352 -7.777 3.266 1 92.31 111 LEU A O 1
ATOM 891 N N . ASP A 1 112 ? 13.773 -6.258 2.676 1 91.75 112 ASP A N 1
ATOM 892 C CA . ASP A 1 112 ? 13.711 -5.602 3.979 1 91.75 112 ASP A CA 1
ATOM 893 C C . ASP A 1 112 ? 12.438 -5.992 4.723 1 91.75 112 ASP A C 1
ATOM 895 O O . ASP A 1 112 ? 11.328 -5.738 4.246 1 91.75 112 ASP A O 1
ATOM 899 N N . ALA A 1 113 ? 12.617 -6.598 5.887 1 93.69 113 ALA A N 1
ATOM 900 C CA . ALA A 1 113 ? 11.484 -7.184 6.602 1 93.69 113 ALA A CA 1
ATOM 901 C C . ALA A 1 113 ? 10.414 -6.137 6.887 1 93.69 113 ALA A C 1
ATOM 903 O O . ALA A 1 113 ? 9.219 -6.395 6.695 1 93.69 113 ALA A O 1
ATOM 904 N N . LEU A 1 114 ? 10.852 -5.016 7.371 1 92.31 114 LEU A N 1
ATOM 905 C CA . LEU A 1 114 ? 9.906 -3.963 7.723 1 92.31 114 LEU A CA 1
ATOM 906 C C . LEU A 1 114 ? 9.141 -3.488 6.488 1 92.31 114 LEU A C 1
ATOM 908 O O . LEU A 1 114 ? 7.91 -3.428 6.504 1 92.31 114 LEU A O 1
ATOM 912 N N . GLU A 1 115 ? 9.828 -3.191 5.449 1 91.94 115 GLU A N 1
ATOM 913 C CA . GLU A 1 115 ? 9.211 -2.719 4.215 1 91.94 115 GLU A CA 1
ATOM 914 C C . GLU A 1 115 ? 8.289 -3.781 3.619 1 91.94 115 GLU A C 1
ATOM 916 O O . GLU A 1 115 ? 7.18 -3.473 3.176 1 91.94 115 GLU A O 1
ATOM 921 N N . THR A 1 116 ? 8.797 -4.984 3.645 1 95.31 116 THR A N 1
ATOM 922 C CA . THR A 1 116 ? 8.031 -6.094 3.088 1 95.31 116 THR A CA 1
ATOM 923 C C . THR A 1 116 ? 6.691 -6.242 3.809 1 95.31 116 THR A C 1
ATOM 925 O O . THR A 1 116 ? 5.641 -6.297 3.17 1 95.31 116 THR A O 1
ATOM 928 N N . MET A 1 117 ? 6.707 -6.23 5.082 1 94.88 117 MET A N 1
ATOM 929 C CA . MET A 1 117 ? 5.484 -6.441 5.852 1 94.88 117 MET A CA 1
ATOM 930 C C . MET A 1 117 ? 4.539 -5.254 5.711 1 94.88 117 MET A C 1
ATOM 932 O O . MET A 1 117 ? 3.318 -5.422 5.695 1 94.88 117 MET A O 1
ATOM 936 N N . LEU A 1 118 ? 5.098 -4.074 5.609 1 92.69 118 LEU A N 1
ATOM 937 C CA . LEU A 1 118 ? 4.266 -2.898 5.395 1 92.69 118 LEU A CA 1
ATOM 938 C C . LEU A 1 118 ? 3.482 -3.02 4.09 1 92.69 118 LEU A C 1
ATOM 940 O O . LEU A 1 118 ? 2.287 -2.723 4.051 1 92.69 118 LEU A O 1
ATOM 944 N N . ARG A 1 119 ? 4.18 -3.467 3.055 1 94.62 119 ARG A N 1
ATOM 945 C CA . ARG A 1 119 ? 3.52 -3.643 1.768 1 94.62 119 ARG A CA 1
ATOM 946 C C . ARG A 1 119 ? 2.416 -4.695 1.857 1 94.62 119 ARG A C 1
ATOM 948 O O . ARG A 1 119 ? 1.31 -4.484 1.356 1 94.62 119 ARG A O 1
ATOM 955 N N . ILE A 1 120 ? 2.723 -5.754 2.463 1 96.25 120 ILE A N 1
ATOM 956 C CA . ILE A 1 120 ? 1.788 -6.867 2.586 1 96.25 120 ILE A CA 1
ATOM 957 C C . ILE A 1 120 ? 0.563 -6.43 3.38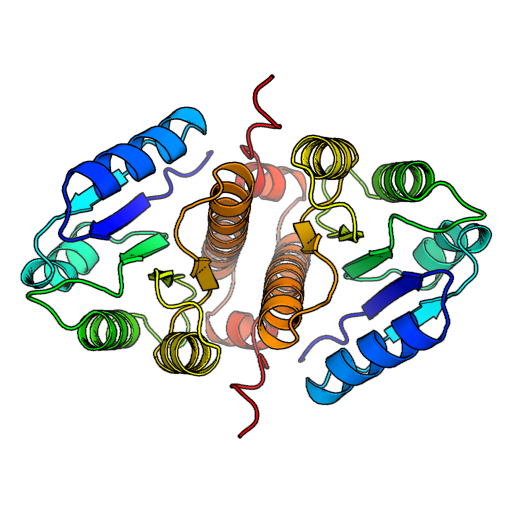5 1 96.25 120 ILE A C 1
ATOM 959 O O . ILE A 1 120 ? -0.574 -6.645 2.959 1 96.25 120 ILE A O 1
ATOM 963 N N . TRP A 1 121 ? 0.783 -5.754 4.457 1 93.38 121 TRP A N 1
ATOM 964 C CA . TRP A 1 121 ? -0.318 -5.301 5.301 1 93.38 121 TRP A CA 1
ATOM 965 C C . TRP A 1 121 ? -1.198 -4.301 4.562 1 93.38 121 TRP A C 1
ATOM 967 O O . TRP A 1 121 ? -2.428 -4.363 4.645 1 93.38 121 TRP A O 1
ATOM 977 N N . ASN A 1 122 ? -0.551 -3.4 3.91 1 92.88 122 ASN A N 1
ATOM 978 C CA . ASN A 1 122 ? -1.316 -2.412 3.158 1 92.88 122 ASN A CA 1
ATOM 979 C C . ASN A 1 122 ? -2.219 -3.072 2.119 1 92.88 122 ASN A C 1
ATOM 981 O O . ASN A 1 122 ? -3.389 -2.707 1.985 1 92.88 122 ASN A O 1
ATOM 985 N N . LEU A 1 123 ? -1.692 -4.008 1.405 1 95.56 123 LEU A N 1
ATOM 986 C CA . LEU A 1 123 ? -2.459 -4.703 0.378 1 95.56 123 LEU A CA 1
ATOM 987 C C . LEU A 1 123 ? -3.6 -5.504 1.001 1 95.56 123 LEU A C 1
ATOM 989 O O . LEU A 1 123 ? -4.715 -5.508 0.479 1 95.56 123 LEU A O 1
ATOM 993 N N . LEU A 1 124 ? -3.301 -6.172 2.107 1 95.06 124 LEU A N 1
ATOM 994 C CA . LEU A 1 124 ? -4.312 -6.984 2.771 1 95.06 124 LEU A CA 1
ATOM 995 C C . LEU A 1 124 ? -5.422 -6.113 3.348 1 95.06 124 LEU A C 1
ATOM 997 O O . LEU A 1 124 ? -6.586 -6.512 3.361 1 95.06 124 LEU A O 1
ATOM 1001 N N . GLU A 1 125 ? -5.016 -4.961 3.854 1 93 125 GLU A N 1
ATOM 1002 C CA . GLU A 1 125 ? -6.02 -4.031 4.363 1 93 125 GLU A CA 1
ATOM 1003 C C . GLU A 1 125 ? -6.973 -3.588 3.258 1 93 125 GLU A C 1
ATOM 1005 O O . GLU A 1 125 ? -8.188 -3.564 3.455 1 93 125 GLU A O 1
ATOM 1010 N N . THR A 1 126 ? -6.41 -3.238 2.16 1 93.88 126 THR A N 1
ATOM 1011 C CA . THR A 1 126 ? -7.23 -2.848 1.019 1 93.88 126 THR A CA 1
ATOM 1012 C C . THR A 1 126 ? -8.148 -3.99 0.598 1 93.88 126 THR A C 1
ATOM 1014 O O . THR A 1 126 ? -9.336 -3.775 0.344 1 93.88 126 THR A O 1
ATOM 1017 N N . ARG A 1 127 ? -7.621 -5.199 0.571 1 94.94 127 ARG A N 1
ATOM 1018 C CA . ARG A 1 127 ? -8.398 -6.383 0.207 1 94.94 127 ARG A CA 1
ATOM 1019 C C . ARG A 1 127 ? -9.555 -6.598 1.179 1 94.94 127 ARG A C 1
ATOM 1021 O O . ARG A 1 127 ? -10.68 -6.875 0.76 1 94.94 127 ARG A O 1
ATOM 1028 N N . ALA A 1 128 ? -9.258 -6.492 2.43 1 93.44 128 ALA A N 1
ATOM 1029 C CA . ALA A 1 128 ? -10.281 -6.703 3.455 1 93.44 128 ALA A CA 1
ATOM 1030 C C . ALA A 1 128 ? -11.414 -5.695 3.314 1 93.44 128 ALA A C 1
ATOM 1032 O O . ALA A 1 128 ? -12.594 -6.059 3.387 1 93.44 128 ALA A O 1
ATOM 1033 N N . LEU A 1 129 ? -11.078 -4.441 3.158 1 92.81 129 LEU A N 1
ATOM 1034 C CA . LEU A 1 129 ? -12.086 -3.4 2.998 1 92.81 129 LEU A CA 1
ATOM 1035 C C . LEU A 1 129 ? -12.914 -3.629 1.733 1 92.81 129 LEU A C 1
ATOM 1037 O O . LEU A 1 129 ? -14.133 -3.461 1.743 1 92.81 129 LEU A O 1
ATOM 1041 N N . TYR A 1 130 ? -12.211 -3.988 0.68 1 93.31 130 TYR A N 1
ATOM 1042 C CA . TYR A 1 130 ? -12.891 -4.258 -0.582 1 93.31 130 TYR A CA 1
ATOM 1043 C C . TYR A 1 130 ? -13.898 -5.387 -0.425 1 93.31 130 TYR A C 1
ATOM 1045 O O . TYR A 1 130 ? -15.039 -5.273 -0.881 1 93.31 130 TYR A O 1
ATOM 1053 N N . LYS A 1 131 ? -13.484 -6.473 0.184 1 93.19 131 LYS A N 1
ATOM 1054 C CA . LYS A 1 131 ? -14.375 -7.613 0.38 1 93.19 131 LYS A CA 1
ATOM 1055 C C . LYS A 1 131 ? -15.602 -7.223 1.207 1 93.19 131 LYS A C 1
ATOM 1057 O O . LYS A 1 131 ? -16.719 -7.652 0.916 1 93.19 131 LYS A O 1
ATOM 1062 N N . ALA A 1 132 ? -15.328 -6.43 2.211 1 93.06 132 ALA A N 1
ATOM 1063 C CA . ALA A 1 132 ? -16.438 -5.973 3.047 1 93.06 132 ALA A CA 1
ATOM 1064 C C . ALA A 1 132 ? -17.406 -5.113 2.244 1 93.06 132 ALA A C 1
ATOM 1066 O O . ALA A 1 132 ? -18.625 -5.27 2.369 1 93.06 132 ALA A O 1
ATOM 1067 N N . LEU A 1 133 ? -16.906 -4.227 1.484 1 93.75 133 LEU A N 1
ATOM 1068 C CA . LEU A 1 133 ? -17.75 -3.363 0.661 1 93.75 133 LEU A CA 1
ATOM 1069 C C . LEU A 1 133 ? -18.531 -4.18 -0.36 1 93.75 133 LEU A C 1
ATOM 1071 O O . LEU A 1 133 ? -19.703 -3.893 -0.625 1 93.75 133 LEU A O 1
ATOM 1075 N N . ARG A 1 134 ? -17.828 -5.199 -0.914 1 93.31 134 ARG A N 1
ATOM 1076 C CA . ARG A 1 134 ? -18.422 -6.047 -1.942 1 93.31 134 ARG A CA 1
ATOM 1077 C C . ARG A 1 134 ? -19.641 -6.773 -1.41 1 93.31 134 ARG A C 1
ATOM 1079 O O . ARG A 1 134 ? -20.547 -7.113 -2.174 1 93.31 134 ARG A O 1
ATOM 1086 N N . GLU A 1 135 ? -19.688 -7.012 -0.116 1 93.38 135 GLU A N 1
ATOM 1087 C CA . GLU A 1 135 ? -20.828 -7.652 0.521 1 93.38 135 GLU A CA 1
ATOM 1088 C C . GLU A 1 135 ? -22 -6.68 0.661 1 93.38 135 GLU A C 1
ATOM 1090 O O . GLU A 1 135 ? -23.125 -7.098 0.921 1 93.38 135 GLU A O 1
ATOM 1095 N N . LEU A 1 136 ? -21.703 -5.402 0.49 1 93.5 136 LEU A N 1
ATOM 1096 C CA . LEU A 1 136 ? -22.703 -4.398 0.825 1 93.5 136 LEU A CA 1
ATOM 1097 C C . LEU A 1 136 ? -23.219 -3.693 -0.43 1 93.5 136 LEU A C 1
ATOM 1099 O O . LEU A 1 136 ? -24.344 -3.213 -0.464 1 93.5 136 LEU A O 1
ATOM 1103 N N . ILE A 1 137 ? -22.406 -3.541 -1.412 1 91.94 137 ILE A N 1
ATOM 1104 C CA . ILE A 1 137 ? -22.812 -2.814 -2.613 1 91.94 137 ILE A CA 1
ATOM 1105 C C . ILE A 1 137 ? -22.297 -3.549 -3.852 1 91.94 137 ILE A C 1
ATOM 1107 O O . ILE A 1 137 ? -21.375 -4.371 -3.76 1 91.94 137 ILE A O 1
ATOM 1111 N N . PRO A 1 138 ? -22.953 -3.236 -5.039 1 91.56 138 PRO A N 1
ATOM 1112 C CA . PRO A 1 138 ? -22.516 -3.902 -6.266 1 91.56 138 PRO A CA 1
ATOM 1113 C C . PRO A 1 138 ? -21.078 -3.545 -6.652 1 91.56 138 PRO A C 1
ATOM 1115 O O . PRO A 1 138 ? -20.625 -2.432 -6.383 1 91.56 138 PRO A O 1
ATOM 1118 N N . ALA A 1 139 ? -20.453 -4.543 -7.34 1 88.25 139 ALA A N 1
ATOM 1119 C CA . ALA A 1 139 ? -19.047 -4.402 -7.73 1 88.25 139 ALA A CA 1
ATOM 1120 C C . ALA A 1 139 ? -18.844 -3.18 -8.625 1 88.25 139 ALA A C 1
ATOM 1122 O O . ALA A 1 139 ? -17.812 -2.508 -8.539 1 88.25 139 ALA A O 1
ATOM 1123 N N . GLU A 1 140 ? -19.781 -2.869 -9.414 1 87.44 140 GLU A N 1
ATOM 1124 C CA . GLU A 1 140 ? -19.688 -1.743 -10.336 1 87.44 140 GLU A CA 1
ATOM 1125 C C . GLU A 1 140 ? -19.562 -0.421 -9.586 1 87.44 140 GLU A C 1
ATOM 1127 O O . GLU A 1 140 ? -18.906 0.508 -10.047 1 87.44 140 GLU A O 1
ATOM 1132 N N . GLN A 1 141 ? -20.234 -0.335 -8.453 1 88.69 141 GLN A N 1
ATOM 1133 C CA . GLN A 1 141 ? -20.172 0.875 -7.645 1 88.69 141 GLN A CA 1
ATOM 1134 C C . GLN A 1 141 ? -18.812 1.017 -6.965 1 88.69 141 GLN A C 1
ATOM 1136 O O . GLN A 1 141 ? -18.297 2.127 -6.812 1 88.69 141 GLN A O 1
ATOM 1141 N N . ILE A 1 142 ? -18.281 -0.15 -6.598 1 88.62 142 ILE A N 1
ATOM 1142 C CA . ILE A 1 142 ? -16.969 -0.131 -5.965 1 88.62 142 ILE A CA 1
ATOM 1143 C C . ILE A 1 142 ? -15.922 0.315 -6.977 1 88.62 142 ILE A C 1
ATOM 1145 O O . ILE A 1 142 ? -14.992 1.054 -6.637 1 88.62 142 ILE A O 1
ATOM 1149 N N . GLU A 1 143 ? -16.031 -0.171 -8.172 1 85.62 143 GLU A N 1
ATOM 1150 C CA . GLU A 1 143 ? -15.094 0.169 -9.234 1 85.62 143 GLU A CA 1
ATOM 1151 C C . GLU A 1 143 ? -15.047 1.677 -9.469 1 85.62 143 GLU A C 1
ATOM 1153 O O . GLU A 1 143 ? -14 2.223 -9.812 1 85.62 143 GLU A O 1
ATOM 1158 N N . LEU A 1 144 ? -16.141 2.328 -9.227 1 80.75 144 LEU A N 1
ATOM 1159 C CA . LEU A 1 144 ? -16.203 3.779 -9.367 1 80.75 144 LEU A CA 1
ATOM 1160 C C . LEU A 1 144 ? -15.352 4.469 -8.305 1 80.75 144 LEU A C 1
ATOM 1162 O O . LEU A 1 144 ? -14.82 5.555 -8.531 1 80.75 144 LEU A O 1
ATOM 1166 N N . LEU A 1 145 ? -15.242 3.754 -7.242 1 78.25 145 LEU A N 1
ATOM 1167 C CA . LEU A 1 145 ? -14.453 4.293 -6.137 1 78.25 145 LEU A CA 1
ATOM 1168 C C . LEU A 1 145 ? -12.969 4.059 -6.367 1 78.25 145 LEU A C 1
ATOM 1170 O O . LEU A 1 145 ? -12.133 4.832 -5.895 1 78.25 145 LEU A O 1
ATOM 1174 N N . ARG A 1 146 ? -12.586 2.793 -7.027 1 71.62 146 ARG A N 1
ATOM 1175 C CA . ARG A 1 146 ? -11.203 2.352 -7.188 1 71.62 146 ARG A CA 1
ATOM 1176 C C . ARG A 1 146 ? -10.547 3.033 -8.383 1 71.62 146 ARG A C 1
ATOM 1178 O O . ARG A 1 146 ? -9.32 3.111 -8.469 1 71.62 146 ARG A O 1
ATOM 1185 N N . GLN A 1 147 ? -11.25 3.371 -9.492 1 56.06 147 GLN A N 1
ATOM 1186 C CA . GLN A 1 147 ? -10.852 3.586 -10.883 1 56.06 147 GLN A CA 1
ATOM 1187 C C . GLN A 1 147 ? -9.539 4.359 -10.961 1 56.06 147 GLN A C 1
ATOM 1189 O O . GLN A 1 147 ? -8.695 4.074 -11.82 1 56.06 147 GLN A O 1
ATOM 1194 N N . HIS A 1 148 ? -9.156 5.613 -10.852 1 52.03 148 HIS A N 1
ATOM 1195 C CA . HIS A 1 148 ? -8.289 6.148 -11.891 1 52.03 148 HIS A CA 1
ATOM 1196 C C . HIS A 1 148 ? -6.82 5.836 -11.602 1 52.03 148 HIS A C 1
ATOM 1198 O O . HIS A 1 148 ? -6.145 6.598 -10.906 1 52.03 148 HIS A O 1
ATOM 1204 N N . ARG A 1 149 ? -6.355 4.578 -11.117 1 54.16 149 ARG A N 1
ATOM 1205 C CA . ARG A 1 149 ? -4.91 4.578 -11.336 1 54.16 149 ARG A CA 1
ATOM 1206 C C . ARG A 1 149 ? -4.574 4.781 -12.805 1 54.16 149 ARG A C 1
ATOM 1208 O O . ARG A 1 149 ? -5.074 4.059 -13.672 1 54.16 149 ARG A O 1
ATOM 1215 N N . PRO A 1 150 ? -4.18 5.973 -13.219 1 47.12 150 PRO A N 1
ATOM 1216 C CA . PRO A 1 150 ? -3.809 5.977 -14.633 1 47.12 150 PRO A CA 1
ATOM 1217 C C . PRO A 1 150 ? -2.814 4.871 -14.984 1 47.12 150 PRO A C 1
ATOM 1219 O O . PRO A 1 150 ? -1.972 4.508 -14.164 1 47.12 150 PRO A O 1
ATOM 1222 N N . GLY A 1 151 ? -3.219 3.82 -15.562 1 45 151 GLY A N 1
ATOM 1223 C CA . GLY A 1 151 ? -2.213 2.906 -16.078 1 45 151 GLY A CA 1
ATOM 1224 C C . GLY A 1 151 ? -0.88 3.578 -16.344 1 45 151 GLY A C 1
ATOM 1225 O O . GLY A 1 151 ? -0.792 4.809 -16.375 1 45 151 GLY A O 1
ATOM 1226 N N . PRO A 1 152 ? 0.317 2.934 -16.203 1 40.94 152 PRO A N 1
ATOM 1227 C CA . PRO A 1 152 ? 1.573 3.604 -16.547 1 40.94 152 PRO A CA 1
ATOM 1228 C C . PRO A 1 152 ? 1.421 4.574 -17.719 1 40.94 152 PRO A C 1
ATOM 1230 O O . PRO A 1 152 ? 0.758 4.254 -18.719 1 40.94 152 PRO A O 1
ATOM 1233 N N . SER A 1 153 ? 1.146 5.832 -17.391 1 37.91 153 SER A N 1
ATOM 1234 C CA . SER A 1 153 ? 1.173 6.723 -18.547 1 37.91 153 SER A CA 1
ATOM 1235 C C . SER A 1 153 ? 2.215 6.273 -19.578 1 37.91 153 SER A C 1
ATOM 1237 O O . SER A 1 153 ? 3.352 5.961 -19.203 1 37.91 153 SER A O 1
ATOM 1239 N N . GLN A 1 154 ? 1.887 5.801 -20.766 1 29.89 154 GLN A N 1
ATOM 1240 C CA . GLN A 1 154 ? 2.777 5.625 -21.922 1 29.89 154 GLN A CA 1
ATOM 1241 C C . GLN A 1 154 ? 3.793 6.758 -22 1 29.89 154 GLN A C 1
ATOM 1243 O O . GLN A 1 154 ? 3.438 7.93 -21.859 1 29.89 154 GLN A O 1
ATOM 1248 N N . MET B 1 1 ? -18.344 9.008 -9.852 1 33.03 1 MET B N 1
ATOM 1249 C CA . MET B 1 1 ? -18.016 10.047 -8.867 1 33.03 1 MET B CA 1
ATOM 1250 C C . MET B 1 1 ? -16.578 9.914 -8.383 1 33.03 1 MET B C 1
ATOM 1252 O O . MET B 1 1 ? -16.266 9 -7.621 1 33.03 1 MET B O 1
ATOM 1256 N N . ASN B 1 2 ? -15.633 9.742 -9.219 1 47.12 2 ASN B N 1
ATOM 1257 C CA . ASN B 1 2 ? -14.18 9.773 -9.055 1 47.12 2 ASN B CA 1
ATOM 1258 C C . ASN B 1 2 ? -13.773 10.711 -7.922 1 47.12 2 ASN B C 1
ATOM 1260 O O . ASN B 1 2 ? -13.82 11.938 -8.07 1 47.12 2 ASN B O 1
ATOM 1264 N N . ARG B 1 3 ? -14.25 10.516 -6.734 1 54.12 3 ARG B N 1
ATOM 1265 C CA . ARG B 1 3 ? -14.258 11.453 -5.617 1 54.12 3 ARG B CA 1
ATOM 1266 C C . ARG B 1 3 ? -12.906 12.141 -5.473 1 54.12 3 ARG B C 1
ATOM 1268 O O . ARG B 1 3 ? -11.867 11.539 -5.758 1 54.12 3 ARG B O 1
ATOM 1275 N N . ASP B 1 4 ? -12.805 13.516 -5.582 1 80.44 4 ASP B N 1
ATOM 1276 C CA . ASP B 1 4 ? -11.828 14.586 -5.402 1 80.44 4 ASP B CA 1
ATOM 1277 C C . ASP B 1 4 ? -10.984 14.352 -4.152 1 80.44 4 ASP B C 1
ATOM 1279 O O . ASP B 1 4 ? -11.195 15 -3.123 1 80.44 4 ASP B O 1
ATOM 1283 N N . LEU B 1 5 ? -10.141 13.281 -4.258 1 89.88 5 LEU B N 1
ATOM 1284 C CA . LEU B 1 5 ? -9.258 13.039 -3.121 1 89.88 5 LEU B CA 1
ATOM 1285 C C . LEU B 1 5 ? -8.312 14.219 -2.906 1 89.88 5 LEU B C 1
ATOM 1287 O O . LEU B 1 5 ? -7.777 14.773 -3.867 1 89.88 5 LEU B O 1
ATOM 1291 N N . ARG B 1 6 ? -8.281 14.641 -1.642 1 97.12 6 ARG B N 1
ATOM 1292 C CA . ARG B 1 6 ? -7.512 15.805 -1.223 1 97.12 6 ARG B CA 1
ATOM 1293 C C . ARG B 1 6 ? -6.176 15.391 -0.611 1 97.12 6 ARG B C 1
ATOM 1295 O O . ARG B 1 6 ? -6.133 14.531 0.272 1 97.12 6 ARG B O 1
ATOM 1302 N N . ILE B 1 7 ? -5.082 16.016 -1.143 1 98.25 7 ILE B N 1
ATOM 1303 C CA . ILE B 1 7 ? -3.754 15.664 -0.657 1 98.25 7 ILE B CA 1
ATOM 1304 C C . ILE B 1 7 ? -3.082 16.891 -0.049 1 98.25 7 ILE B C 1
ATOM 1306 O O . ILE B 1 7 ? -3.012 17.953 -0.685 1 98.25 7 ILE B O 1
ATOM 1310 N N . LEU B 1 8 ? -2.705 16.781 1.195 1 98.62 8 LEU B N 1
ATOM 1311 C CA . LEU B 1 8 ? -1.944 17.828 1.883 1 98.62 8 LEU B CA 1
ATOM 1312 C C . LEU B 1 8 ? -0.462 17.469 1.934 1 98.62 8 LEU B C 1
ATOM 1314 O O . LEU B 1 8 ? -0.096 16.375 2.369 1 98.62 8 LEU B O 1
ATOM 1318 N N . ILE B 1 9 ? 0.414 18.359 1.46 1 98.44 9 ILE B N 1
ATOM 1319 C CA . ILE B 1 9 ? 1.854 18.125 1.461 1 98.44 9 ILE B CA 1
ATOM 1320 C C . ILE B 1 9 ? 2.547 19.172 2.34 1 98.44 9 ILE B C 1
ATOM 1322 O O . ILE B 1 9 ? 2.33 20.375 2.18 1 98.44 9 ILE B O 1
ATOM 1326 N N . ILE B 1 10 ? 3.354 18.672 3.266 1 97.69 10 ILE B N 1
ATOM 1327 C CA . ILE B 1 10 ? 4.133 19.531 4.141 1 97.69 10 ILE B CA 1
ATOM 1328 C C . ILE B 1 10 ? 5.625 19.281 3.918 1 97.69 10 ILE B C 1
ATOM 1330 O O . ILE B 1 10 ? 6.113 18.172 4.129 1 97.69 10 ILE B O 1
ATOM 1334 N N . ASP B 1 11 ? 6.34 20.234 3.512 1 96.12 11 ASP B N 1
ATOM 1335 C CA . ASP B 1 11 ? 7.773 20.234 3.234 1 96.12 11 ASP B CA 1
ATOM 1336 C C . ASP B 1 11 ? 8.352 21.641 3.295 1 96.12 11 ASP B C 1
ATOM 1338 O O . ASP B 1 11 ? 7.789 22.562 2.711 1 96.12 11 ASP B O 1
ATOM 1342 N N . ASP B 1 12 ? 9.445 21.781 3.982 1 94.31 12 ASP B N 1
ATOM 1343 C CA . ASP B 1 12 ? 9.93 23.141 4.191 1 94.31 12 ASP B CA 1
ATOM 1344 C C . ASP B 1 12 ? 10.734 23.625 2.984 1 94.31 12 ASP B C 1
ATOM 1346 O O . ASP B 1 12 ? 11.18 24.781 2.951 1 94.31 12 ASP B O 1
ATOM 1350 N N . GLN B 1 13 ? 10.977 22.828 2.006 1 94.06 13 GLN B N 1
ATOM 1351 C CA . GLN B 1 13 ? 11.703 23.188 0.797 1 94.06 13 GLN B CA 1
ATOM 1352 C C . GLN B 1 13 ? 10.773 23.25 -0.411 1 94.06 13 GLN B C 1
ATOM 1354 O O . GLN B 1 13 ? 10.281 22.219 -0.876 1 94.06 13 GLN B O 1
ATOM 1359 N N . ARG B 1 14 ? 10.625 24.422 -0.998 1 95.94 14 ARG B N 1
ATOM 1360 C CA . ARG B 1 14 ? 9.688 24.672 -2.088 1 95.94 14 ARG B CA 1
ATOM 1361 C C . ARG B 1 14 ? 9.984 23.766 -3.281 1 95.94 14 ARG B C 1
ATOM 1363 O O . ARG B 1 14 ? 9.062 23.203 -3.877 1 95.94 14 ARG B O 1
ATOM 1370 N N . PRO B 1 15 ? 11.258 23.531 -3.658 1 96.12 15 PRO B N 1
ATOM 1371 C CA . PRO B 1 15 ? 11.523 22.641 -4.801 1 96.12 15 PRO B CA 1
ATOM 1372 C C . PRO B 1 15 ? 10.961 21.234 -4.602 1 96.12 15 PRO B C 1
ATOM 1374 O O . PRO B 1 15 ? 10.531 20.594 -5.566 1 96.12 15 PRO B O 1
ATOM 1377 N N . ASN B 1 16 ? 11 20.75 -3.369 1 94.88 16 ASN B N 1
ATOM 1378 C CA . ASN B 1 16 ? 10.438 19.438 -3.064 1 94.88 16 ASN B CA 1
ATOM 1379 C C . ASN B 1 16 ? 8.922 19.422 -3.285 1 94.88 16 ASN B C 1
ATOM 1381 O O . ASN B 1 16 ? 8.383 18.453 -3.818 1 94.88 16 ASN B O 1
ATOM 1385 N N . LEU B 1 17 ? 8.266 20.469 -2.854 1 97.25 17 LEU B N 1
ATOM 1386 C CA . LEU B 1 17 ? 6.824 20.594 -3.051 1 97.25 17 LEU B CA 1
ATOM 1387 C C . LEU B 1 17 ? 6.48 20.625 -4.535 1 97.25 17 LEU B C 1
ATOM 1389 O O . LEU B 1 17 ? 5.551 19.953 -4.977 1 97.25 17 LEU B O 1
ATOM 1393 N N . ASP B 1 18 ? 7.266 21.375 -5.266 1 97.62 18 ASP B N 1
ATOM 1394 C CA . ASP B 1 18 ? 7.051 21.484 -6.707 1 97.62 18 ASP B CA 1
ATOM 1395 C C . ASP B 1 18 ? 7.141 20.109 -7.375 1 97.62 18 ASP B C 1
ATOM 1397 O O . ASP B 1 18 ? 6.301 19.766 -8.203 1 97.62 18 ASP B O 1
ATOM 1401 N N . LEU B 1 19 ? 8.188 19.391 -6.992 1 96.56 19 LEU B N 1
ATOM 1402 C CA . LEU B 1 19 ? 8.398 18.062 -7.539 1 96.56 19 LEU B CA 1
ATOM 1403 C C . LEU B 1 19 ? 7.207 17.156 -7.238 1 96.56 19 LEU B C 1
ATOM 1405 O O . LEU B 1 19 ? 6.68 16.5 -8.141 1 96.56 19 LEU B O 1
ATOM 1409 N N . MET B 1 20 ? 6.781 17.125 -6.027 1 97.44 20 MET B N 1
ATOM 1410 C CA . MET B 1 20 ? 5.672 16.266 -5.609 1 97.44 20 MET B CA 1
ATOM 1411 C C . MET B 1 20 ? 4.379 16.688 -6.305 1 97.44 20 MET B C 1
ATOM 1413 O O . MET B 1 20 ? 3.629 15.828 -6.785 1 97.44 20 MET B O 1
ATOM 1417 N N . GLU B 1 21 ? 4.137 17.953 -6.348 1 97.88 21 GLU B N 1
ATOM 1418 C CA . GLU B 1 21 ? 2.949 18.469 -7.023 1 97.88 21 GLU B CA 1
ATOM 1419 C C . GLU B 1 21 ? 2.918 18.047 -8.484 1 97.88 21 GLU B C 1
ATOM 1421 O O . GLU B 1 21 ? 1.866 17.672 -9.008 1 97.88 21 GLU B O 1
ATOM 1426 N N . GLN B 1 22 ? 4.043 18.125 -9.125 1 97.31 22 GLN B N 1
ATOM 1427 C CA . GLN B 1 22 ? 4.137 17.734 -10.523 1 97.31 22 GLN B CA 1
ATOM 1428 C C . GLN B 1 22 ? 3.854 16.25 -10.695 1 97.31 22 GLN B C 1
ATOM 1430 O O . GLN B 1 22 ? 3.141 15.844 -11.617 1 97.31 22 GLN B O 1
ATOM 1435 N N . LEU B 1 23 ? 4.477 15.469 -9.867 1 96.12 23 LEU B N 1
ATOM 1436 C CA . LEU B 1 23 ? 4.25 14.031 -9.898 1 96.12 23 LEU B CA 1
ATOM 1437 C C . LEU B 1 23 ? 2.768 13.703 -9.758 1 96.12 23 LEU B C 1
ATOM 1439 O O . LEU B 1 23 ? 2.229 12.898 -10.523 1 96.12 23 LEU B O 1
ATOM 1443 N N . LEU B 1 24 ? 2.096 14.352 -8.812 1 96.44 24 LEU B N 1
ATOM 1444 C CA . LEU B 1 24 ? 0.679 14.125 -8.547 1 96.44 24 LEU B CA 1
ATOM 1445 C C . LEU B 1 24 ? -0.175 14.602 -9.719 1 96.44 24 LEU B C 1
ATOM 1447 O O . LEU B 1 24 ? -1.1 13.898 -10.141 1 96.44 24 LEU B O 1
ATOM 1451 N N . ALA B 1 25 ? 0.189 15.766 -10.234 1 95.12 25 ALA B N 1
ATOM 1452 C CA . ALA B 1 25 ? -0.567 16.344 -11.344 1 95.12 25 ALA B CA 1
ATOM 1453 C C . ALA B 1 25 ? -0.511 15.438 -12.57 1 95.12 25 ALA B C 1
ATOM 1455 O O . ALA B 1 25 ? -1.509 15.281 -13.281 1 95.12 25 ALA B O 1
ATOM 1456 N N . ARG B 1 26 ? 0.616 14.844 -12.852 1 93.69 26 ARG B N 1
ATOM 1457 C CA . ARG B 1 26 ? 0.799 13.953 -14 1 93.69 26 ARG B CA 1
ATOM 1458 C C . ARG B 1 26 ? -0.125 12.742 -13.906 1 93.69 26 ARG B C 1
ATOM 1460 O O . ARG B 1 26 ? -0.491 12.156 -14.922 1 93.69 26 ARG B O 1
ATOM 1467 N N . GLU B 1 27 ? -0.444 12.445 -12.688 1 90.69 27 GLU B N 1
ATOM 1468 C CA . GLU B 1 27 ? -1.292 11.281 -12.469 1 90.69 27 GLU B CA 1
ATOM 1469 C C . GLU B 1 27 ? -2.748 11.68 -12.266 1 90.69 27 GLU B C 1
ATOM 1471 O O . GLU B 1 27 ? -3.564 10.883 -11.812 1 90.69 27 GLU B O 1
ATOM 1476 N N . GLY B 1 28 ? -3.068 12.945 -12.461 1 91.38 28 GLY B N 1
ATOM 1477 C CA . GLY B 1 28 ? -4.441 13.422 -12.43 1 91.38 28 GLY B CA 1
ATOM 1478 C C . GLY B 1 28 ? -4.914 13.812 -11.047 1 91.38 28 GLY B C 1
ATOM 1479 O O . GLY B 1 28 ? -6.113 13.992 -10.82 1 91.38 28 GLY B O 1
ATOM 1480 N N . LEU B 1 29 ? -4.004 13.867 -10.102 1 93.94 29 LEU B N 1
ATOM 1481 C CA . LEU B 1 29 ? -4.328 14.305 -8.742 1 93.94 29 LEU B CA 1
ATOM 1482 C C . LEU B 1 29 ? -4.047 15.797 -8.578 1 93.94 29 LEU B C 1
ATOM 1484 O O . LEU B 1 29 ? -2.9 16.203 -8.375 1 93.94 29 LEU B O 1
ATOM 1488 N N . HIS B 1 30 ? -5.172 16.547 -8.578 1 94.38 30 HIS B N 1
ATOM 1489 C CA . HIS B 1 30 ? -4.984 17.984 -8.688 1 94.38 30 HIS B CA 1
ATOM 1490 C C . HIS B 1 30 ? -5.449 18.703 -7.422 1 94.38 30 HIS B C 1
ATOM 1492 O O . HIS B 1 30 ? -5.152 19.891 -7.227 1 94.38 30 HIS B O 1
ATOM 1498 N N . ASN B 1 31 ? -6.25 18.062 -6.648 1 96.62 31 ASN B N 1
ATOM 1499 C CA . ASN B 1 31 ? -6.699 18.688 -5.402 1 96.62 31 ASN B CA 1
ATOM 1500 C C . ASN B 1 31 ? -5.648 18.562 -4.305 1 96.62 31 ASN B C 1
ATOM 1502 O O . ASN B 1 31 ? -5.781 17.75 -3.395 1 96.62 31 ASN B O 1
ATOM 1506 N N . VAL B 1 32 ? -4.617 19.422 -4.484 1 97.94 32 VAL B N 1
ATOM 1507 C CA . VAL B 1 32 ? -3.434 19.344 -3.633 1 97.94 32 VAL B CA 1
ATOM 1508 C C . VAL B 1 32 ? -3.217 20.688 -2.941 1 97.94 32 VAL B C 1
ATOM 1510 O O . VAL B 1 32 ? -3.309 21.75 -3.576 1 97.94 32 VAL B O 1
ATOM 1513 N N . LEU B 1 33 ? -3.059 20.656 -1.663 1 98.19 33 LEU B N 1
ATOM 1514 C CA . LEU B 1 33 ? -2.617 21.812 -0.884 1 98.19 33 LEU B CA 1
ATOM 1515 C C . LEU B 1 33 ? -1.218 21.594 -0.323 1 98.19 33 LEU B C 1
ATOM 1517 O O . LEU B 1 33 ? -0.953 20.562 0.299 1 98.19 33 LEU B O 1
ATOM 1521 N N . SER B 1 34 ? -0.311 22.484 -0.618 1 98 34 SER B N 1
ATOM 1522 C CA . SER B 1 34 ? 1.073 22.359 -0.173 1 98 34 SER B CA 1
ATOM 1523 C C . SER B 1 34 ? 1.468 23.531 0.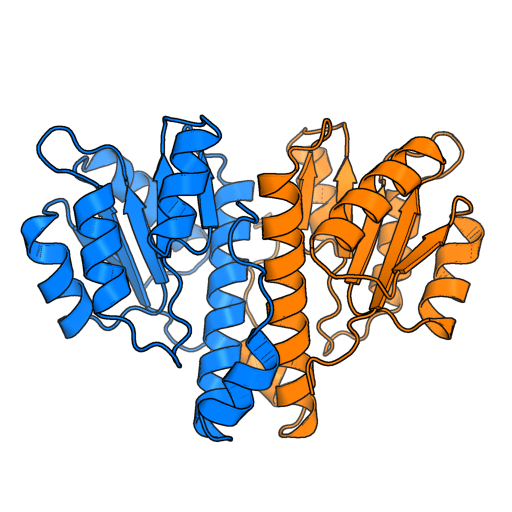737 1 98 34 SER B C 1
ATOM 1525 O O . SER B 1 34 ? 1.003 24.656 0.553 1 98 34 SER B O 1
ATOM 1527 N N . SER B 1 35 ? 2.314 23.219 1.718 1 97.31 35 SER B N 1
ATOM 1528 C CA . SER B 1 35 ? 2.76 24.266 2.637 1 97.31 35 SER B CA 1
ATOM 1529 C C . SER B 1 35 ? 4.23 24.094 2.998 1 97.31 35 SER B C 1
ATOM 1531 O O . SER B 1 35 ? 4.691 22.969 3.232 1 97.31 35 SER B O 1
ATOM 1533 N N . THR B 1 36 ? 4.973 25.234 3.115 1 96.25 36 THR B N 1
ATOM 1534 C CA . THR B 1 36 ? 6.344 25.25 3.604 1 96.25 36 THR B CA 1
ATOM 1535 C C . THR B 1 36 ? 6.391 25.609 5.086 1 96.25 36 THR B C 1
ATOM 1537 O O . THR B 1 36 ? 7.465 25.844 5.641 1 96.25 36 THR B O 1
ATOM 1540 N N . GLU B 1 37 ? 5.254 25.703 5.66 1 93.56 37 GLU B N 1
ATOM 1541 C CA . GLU B 1 37 ? 5.148 26.156 7.043 1 93.56 37 GLU B CA 1
ATOM 1542 C C . GLU B 1 37 ? 4.574 25.062 7.941 1 93.56 37 GLU B C 1
ATOM 1544 O O . GLU B 1 37 ? 3.369 25.016 8.188 1 93.56 37 GLU B O 1
ATOM 1549 N N . PRO B 1 38 ? 5.434 24.328 8.578 1 90.12 38 PRO B N 1
ATOM 1550 C CA . PRO B 1 38 ? 4.969 23.203 9.398 1 90.12 38 PRO B CA 1
ATOM 1551 C C . PRO B 1 38 ? 4.086 23.656 10.562 1 90.12 38 PRO B C 1
ATOM 1553 O O . PRO B 1 38 ? 3.221 22.891 11.008 1 90.12 38 PRO B O 1
ATOM 1556 N N . LEU B 1 39 ? 4.23 24.891 11.008 1 91.38 39 LEU B N 1
ATOM 1557 C CA . LEU B 1 39 ? 3.438 25.406 12.117 1 91.38 39 LEU B CA 1
ATOM 1558 C C . LEU B 1 39 ? 1.976 25.562 11.711 1 91.38 39 LEU B C 1
ATOM 1560 O O . LEU B 1 39 ? 1.095 25.656 12.57 1 91.38 39 LEU B O 1
ATOM 1564 N N . ARG B 1 40 ? 1.731 25.562 10.438 1 94.56 40 ARG B N 1
ATOM 1565 C CA . ARG B 1 40 ? 0.37 25.719 9.93 1 94.56 40 ARG B CA 1
ATOM 1566 C C . ARG B 1 40 ? -0.254 24.359 9.609 1 94.56 40 ARG B C 1
ATOM 1568 O O . ARG B 1 40 ? -1.414 24.281 9.203 1 94.56 40 ARG B O 1
ATOM 1575 N N . THR B 1 41 ? 0.49 23.328 9.805 1 95.44 41 THR B N 1
ATOM 1576 C CA . THR B 1 41 ? 0.1 22 9.359 1 95.44 41 THR B CA 1
ATOM 1577 C C . THR B 1 41 ? -1.255 21.609 9.938 1 95.44 41 THR B C 1
ATOM 1579 O O . THR B 1 41 ? -2.145 21.156 9.211 1 95.44 41 THR B O 1
ATOM 1582 N N . LEU B 1 42 ? -1.405 21.812 11.242 1 95.56 42 LEU B N 1
ATOM 1583 C CA . LEU B 1 42 ? -2.637 21.391 11.898 1 95.56 42 LEU B CA 1
ATOM 1584 C C . LEU B 1 42 ? -3.824 22.219 11.414 1 95.56 42 LEU B C 1
ATOM 1586 O O . LEU B 1 42 ? -4.918 21.688 11.219 1 95.56 42 LEU B O 1
ATOM 1590 N N . ASP B 1 43 ? -3.604 23.531 11.281 1 97.12 43 ASP B N 1
ATOM 1591 C CA . ASP B 1 43 ? -4.656 24.391 10.758 1 97.12 43 ASP B CA 1
ATOM 1592 C C . ASP B 1 43 ? -5.07 23.969 9.352 1 97.12 43 ASP B C 1
ATOM 1594 O O . ASP B 1 43 ? -6.262 23.875 9.047 1 97.12 43 ASP B O 1
ATOM 1598 N N . LEU B 1 44 ? -4.102 23.703 8.531 1 97.56 44 LEU B N 1
ATOM 1599 C CA . LEU B 1 44 ? -4.359 23.281 7.164 1 97.56 44 LEU B CA 1
ATOM 1600 C C . LEU B 1 44 ? -5.051 21.922 7.137 1 97.56 44 LEU B C 1
ATOM 1602 O O . LEU B 1 44 ? -5.965 21.703 6.34 1 97.56 44 LEU B O 1
ATOM 1606 N N . PHE B 1 45 ? -4.586 21.078 8.008 1 97.69 45 PHE B N 1
ATOM 1607 C CA . PHE B 1 45 ? -5.18 19.75 8.141 1 97.69 45 PHE B CA 1
ATOM 1608 C C . PHE B 1 45 ? -6.668 19.859 8.453 1 97.69 45 PHE B C 1
ATOM 1610 O O . PHE B 1 45 ? -7.492 19.219 7.797 1 97.69 45 PHE B O 1
ATOM 1617 N N . ASN B 1 46 ? -6.969 20.656 9.398 1 96.44 46 ASN B N 1
ATOM 1618 C CA . ASN B 1 46 ? -8.352 20.797 9.859 1 96.44 46 ASN B CA 1
ATOM 1619 C C . ASN B 1 46 ? -9.227 21.469 8.805 1 96.44 46 ASN B C 1
ATOM 1621 O O . ASN B 1 46 ? -10.375 21.078 8.609 1 96.44 46 ASN B O 1
ATOM 1625 N N . SER B 1 47 ? -8.719 22.516 8.148 1 97.12 47 SER B N 1
ATOM 1626 C CA . SER B 1 47 ? -9.523 23.281 7.199 1 97.12 47 SER B CA 1
ATOM 1627 C C . SER B 1 47 ? -9.641 22.562 5.863 1 97.12 47 SER B C 1
ATOM 1629 O O . SER B 1 47 ? -10.688 22.609 5.215 1 97.12 47 SER B O 1
ATOM 1631 N N . PHE B 1 48 ? -8.609 21.844 5.465 1 97.44 48 PHE B N 1
ATOM 1632 C CA . PHE B 1 48 ? -8.555 21.234 4.148 1 97.44 48 PHE B CA 1
ATOM 1633 C C . PHE B 1 48 ? -9.164 19.828 4.184 1 97.44 48 PHE B C 1
ATOM 1635 O O . PHE B 1 48 ? -9.641 19.328 3.166 1 97.44 48 PHE B O 1
ATOM 1642 N N . GLU B 1 49 ? -9.102 19.156 5.367 1 96.06 49 GLU B N 1
ATOM 1643 C CA . GLU B 1 49 ? -9.625 17.797 5.57 1 96.06 49 GLU B CA 1
ATOM 1644 C C . GLU B 1 49 ? -9.102 16.844 4.5 1 96.06 49 GLU B C 1
ATOM 1646 O O . GLU B 1 49 ? -9.883 16.266 3.748 1 96.06 49 GLU B O 1
ATOM 1651 N N . PRO B 1 50 ? -7.84 16.688 4.5 1 97.75 50 PRO B N 1
ATOM 1652 C CA . PRO B 1 50 ? -7.227 15.867 3.445 1 97.75 50 PRO B CA 1
ATOM 1653 C C . PRO B 1 50 ? -7.582 14.391 3.561 1 97.75 50 PRO B C 1
ATOM 1655 O O . PRO B 1 50 ? -8.039 13.938 4.613 1 97.75 50 PRO B O 1
ATOM 1658 N N . ASP B 1 51 ? -7.406 13.695 2.443 1 97.06 51 ASP B N 1
ATOM 1659 C CA . ASP B 1 51 ? -7.531 12.242 2.398 1 97.06 51 ASP B CA 1
ATOM 1660 C C . ASP B 1 51 ? -6.168 11.562 2.551 1 97.06 51 ASP B C 1
ATOM 1662 O O . ASP B 1 51 ? -6.094 10.367 2.832 1 97.06 51 ASP B O 1
ATOM 1666 N N . LEU B 1 52 ? -5.152 12.289 2.318 1 97.94 52 LEU B N 1
ATOM 1667 C CA . LEU B 1 52 ? -3.768 11.852 2.455 1 97.94 52 LEU B CA 1
ATOM 1668 C C . LEU B 1 52 ? -2.869 13.016 2.857 1 97.94 52 LEU B C 1
ATOM 1670 O O . LEU B 1 52 ? -3 14.125 2.32 1 97.94 52 LEU B O 1
ATOM 1674 N N . VAL B 1 53 ? -2.035 12.789 3.805 1 98.5 53 VAL B N 1
ATOM 1675 C CA . VAL B 1 53 ? -0.996 13.75 4.156 1 98.5 53 VAL B CA 1
ATOM 1676 C C . VAL B 1 53 ? 0.373 13.203 3.756 1 98.5 53 VAL B C 1
ATOM 1678 O O . VAL B 1 53 ? 0.693 12.047 4.035 1 98.5 53 VAL B O 1
ATOM 1681 N N . ILE B 1 54 ? 1.138 13.969 3.059 1 98.44 54 ILE B N 1
ATOM 1682 C CA . ILE B 1 54 ? 2.537 13.68 2.754 1 98.44 54 ILE B CA 1
ATOM 1683 C C . ILE B 1 54 ? 3.439 14.633 3.539 1 98.44 54 ILE B C 1
ATOM 1685 O O . ILE B 1 54 ? 3.34 15.852 3.393 1 98.44 54 ILE B O 1
ATOM 1689 N N . LEU B 1 55 ? 4.285 14.07 4.352 1 97.81 55 LEU B N 1
ATOM 1690 C CA . LEU B 1 55 ? 5.051 14.867 5.301 1 97.81 55 LEU B CA 1
ATOM 1691 C C . LEU B 1 55 ? 6.547 14.594 5.16 1 97.81 55 LEU B C 1
ATOM 1693 O O . LEU B 1 55 ? 6.984 13.445 5.262 1 97.81 55 LEU B O 1
ATOM 1697 N N . ASP B 1 56 ? 7.316 15.594 4.934 1 95.81 56 ASP B N 1
ATOM 1698 C CA . ASP B 1 56 ? 8.773 15.484 5.039 1 95.81 56 ASP B CA 1
ATOM 1699 C C . ASP B 1 56 ? 9.219 15.492 6.5 1 95.81 56 ASP B C 1
ATOM 1701 O O . ASP B 1 56 ? 8.93 16.438 7.238 1 95.81 56 ASP B O 1
ATOM 1705 N N . LEU B 1 57 ? 9.992 14.5 6.895 1 93.88 57 LEU B N 1
ATOM 1706 C CA . LEU B 1 57 ? 10.422 14.391 8.289 1 93.88 57 LEU B CA 1
ATOM 1707 C C . LEU B 1 57 ? 11.609 15.305 8.562 1 93.88 57 LEU B C 1
ATOM 1709 O O . LEU B 1 57 ? 11.805 15.766 9.688 1 93.88 57 LEU B O 1
ATOM 1713 N N . HIS B 1 58 ? 12.406 15.414 7.609 1 90.12 58 HIS B N 1
ATOM 1714 C CA . HIS B 1 58 ? 13.617 16.203 7.809 1 90.12 58 HIS B CA 1
ATOM 1715 C C . HIS B 1 58 ? 13.406 17.656 7.383 1 90.12 58 HIS B C 1
ATOM 1717 O O . HIS B 1 58 ? 13.562 17.984 6.207 1 90.12 58 HIS B O 1
ATOM 1723 N N . MET B 1 59 ? 13.172 18.516 8.266 1 89.5 59 MET B N 1
ATOM 1724 C CA . MET B 1 59 ? 13.031 19.953 8.125 1 89.5 59 MET B CA 1
ATOM 1725 C C . MET B 1 59 ? 13.906 20.688 9.141 1 89.5 59 MET B C 1
ATOM 1727 O O . MET B 1 59 ? 13.688 20.578 10.344 1 89.5 59 MET B O 1
ATOM 1731 N N . PRO B 1 60 ? 14.93 21.328 8.641 1 86.94 60 PRO B N 1
ATOM 1732 C CA . PRO B 1 60 ? 15.945 21.938 9.508 1 86.94 60 PRO B CA 1
ATOM 1733 C C . PRO B 1 60 ? 15.336 22.75 10.648 1 86.94 60 PRO B C 1
ATOM 1735 O O . PRO B 1 60 ? 15.828 22.688 11.781 1 86.94 60 PRO B O 1
ATOM 1738 N N . ALA B 1 61 ? 14.359 23.5 10.453 1 85.94 61 ALA B N 1
ATOM 1739 C CA . ALA B 1 61 ? 13.828 24.422 11.445 1 85.94 61 ALA B CA 1
ATOM 1740 C C . ALA B 1 61 ? 12.703 23.781 12.258 1 85.94 61 ALA B C 1
ATOM 1742 O O . ALA B 1 61 ? 12.164 24.391 13.188 1 85.94 61 ALA B O 1
ATOM 1743 N N . PHE B 1 62 ? 12.359 22.547 11.891 1 86.88 62 PHE B N 1
ATOM 1744 C CA . PHE B 1 62 ? 11.211 21.906 12.523 1 86.88 62 PHE B CA 1
ATOM 1745 C C . PHE B 1 62 ? 11.492 20.422 12.789 1 86.88 62 PHE B C 1
ATOM 1747 O O . PHE B 1 62 ? 12.297 19.812 12.094 1 86.88 62 PHE B O 1
ATOM 1754 N N . ASP B 1 63 ? 10.875 19.938 13.789 1 92 63 ASP B N 1
ATOM 1755 C CA . ASP B 1 63 ? 10.93 18.516 14.094 1 92 63 ASP B CA 1
ATOM 1756 C C . ASP B 1 63 ? 9.805 17.766 13.391 1 92 63 ASP B C 1
ATOM 1758 O O . ASP B 1 63 ? 8.672 17.734 13.875 1 92 63 ASP B O 1
ATOM 1762 N N . GLY B 1 64 ? 10.109 17.109 12.336 1 94.44 64 GLY B N 1
ATOM 1763 C CA . GLY B 1 64 ? 9.117 16.391 11.547 1 94.44 64 GLY B CA 1
ATOM 1764 C C . GLY B 1 64 ? 8.383 15.328 12.344 1 94.44 64 GLY B C 1
ATOM 1765 O O . GLY B 1 64 ? 7.215 15.047 12.078 1 94.44 64 GLY B O 1
ATOM 1766 N N . PHE B 1 65 ? 9.055 14.727 13.32 1 95.44 65 PHE B N 1
ATOM 1767 C CA . PHE B 1 65 ? 8.43 13.719 14.172 1 95.44 65 PHE B CA 1
ATOM 1768 C C . PHE B 1 65 ? 7.371 14.344 15.07 1 95.44 65 PHE B C 1
ATOM 1770 O O . PHE B 1 65 ? 6.316 13.75 15.312 1 95.44 65 PHE B O 1
ATOM 1777 N N . ALA B 1 66 ? 7.688 15.484 15.531 1 95.56 66 ALA B N 1
ATOM 1778 C CA . ALA B 1 66 ? 6.707 16.203 16.344 1 95.56 66 ALA B CA 1
ATOM 1779 C C . ALA B 1 66 ? 5.457 16.531 15.539 1 95.56 66 ALA B C 1
ATOM 1781 O O . ALA B 1 66 ? 4.336 16.391 16.031 1 95.56 66 ALA B O 1
ATOM 1782 N N . VAL B 1 67 ? 5.656 16.969 14.328 1 95.88 67 VAL B N 1
ATOM 1783 C CA . VAL B 1 67 ? 4.539 17.281 13.445 1 95.88 67 VAL B CA 1
ATOM 1784 C C . VAL B 1 67 ? 3.721 16.031 13.18 1 95.88 67 VAL B C 1
ATOM 1786 O O . VAL B 1 67 ? 2.49 16.047 13.266 1 95.88 67 VAL B O 1
ATOM 1789 N N . LEU B 1 68 ? 4.395 14.977 12.875 1 96.81 68 LEU B N 1
ATOM 1790 C CA . LEU B 1 68 ? 3.762 13.688 12.633 1 96.81 68 LEU B CA 1
ATOM 1791 C C . LEU B 1 68 ? 2.896 13.266 13.812 1 96.81 68 LEU B C 1
ATOM 1793 O O . LEU B 1 68 ? 1.742 12.867 13.641 1 96.81 68 LEU B O 1
ATOM 1797 N N . GLU B 1 69 ? 3.465 13.367 14.953 1 96.19 69 GLU B N 1
ATOM 1798 C CA . GLU B 1 69 ? 2.756 12.984 16.172 1 96.19 69 GLU B CA 1
ATOM 1799 C C . GLU B 1 69 ? 1.508 13.836 16.375 1 96.19 69 GLU B C 1
ATOM 1801 O O . GLU B 1 69 ? 0.447 13.32 16.734 1 96.19 69 GLU B O 1
ATOM 1806 N N . GLN B 1 70 ? 1.631 15.109 16.156 1 95.44 70 GLN B N 1
ATOM 1807 C CA . GLN B 1 70 ? 0.508 16.031 16.297 1 95.44 70 GLN B CA 1
ATOM 1808 C C . GLN B 1 70 ? -0.605 15.703 15.312 1 95.44 70 GLN B C 1
ATOM 1810 O O . GLN B 1 70 ? -1.786 15.727 15.664 1 95.44 70 GLN B O 1
ATOM 1815 N N . LEU B 1 71 ? -0.242 15.422 14.125 1 96.62 71 LEU B N 1
ATOM 1816 C CA . LEU B 1 71 ? -1.216 15.047 13.102 1 96.62 71 LEU B CA 1
ATOM 1817 C C . LEU B 1 71 ? -1.951 13.773 13.5 1 96.62 71 LEU B C 1
ATOM 1819 O O . LEU B 1 71 ? -3.182 13.711 13.43 1 96.62 71 LEU B O 1
ATOM 1823 N N . ASN B 1 72 ? -1.146 12.789 13.867 1 95.62 72 ASN B N 1
ATOM 1824 C CA . ASN B 1 72 ? -1.732 11.508 14.258 1 95.62 72 ASN B CA 1
ATOM 1825 C C . ASN B 1 72 ? -2.754 11.68 15.375 1 95.62 72 ASN B C 1
ATOM 1827 O O . ASN B 1 72 ? -3.797 11.023 15.375 1 95.62 72 ASN B O 1
ATOM 1831 N N . ARG B 1 73 ? -2.465 12.555 16.312 1 94.12 73 ARG B N 1
ATOM 1832 C CA . ARG B 1 73 ? -3.352 12.797 17.453 1 94.12 73 ARG B CA 1
ATOM 1833 C C . ARG B 1 73 ? -4.672 13.406 17 1 94.12 73 ARG B C 1
ATOM 18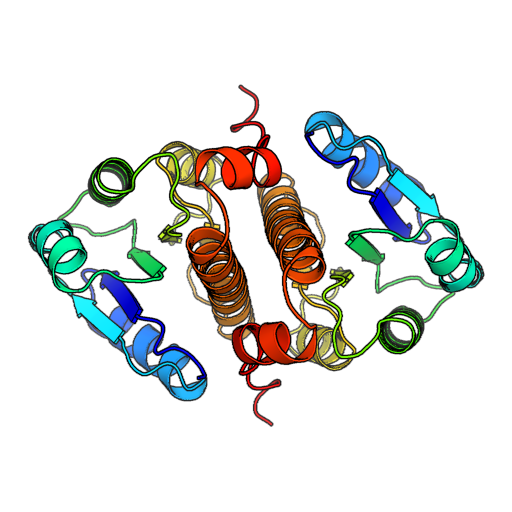35 O O . ARG B 1 73 ? -5.68 13.32 17.703 1 94.12 73 ARG B O 1
ATOM 1842 N N . ARG B 1 74 ? -4.68 14.055 15.867 1 93.94 74 ARG B N 1
ATOM 1843 C CA . ARG B 1 74 ? -5.887 14.703 15.352 1 93.94 74 ARG B CA 1
ATOM 1844 C C . ARG B 1 74 ? -6.758 13.711 14.586 1 93.94 74 ARG B C 1
ATOM 1846 O O . ARG B 1 74 ? -7.926 13.992 14.305 1 93.94 74 ARG B O 1
ATOM 1853 N N . ILE B 1 75 ? -6.215 12.602 14.219 1 93.12 75 ILE B N 1
ATOM 1854 C CA . ILE B 1 75 ? -6.953 11.578 13.484 1 93.12 75 ILE B CA 1
ATOM 1855 C C . ILE B 1 75 ? -7.66 10.648 14.469 1 93.12 75 ILE B C 1
ATOM 1857 O O . ILE B 1 75 ? -7.012 10 15.297 1 93.12 75 ILE B O 1
ATOM 1861 N N . PRO B 1 76 ? -8.953 10.641 14.352 1 87.69 76 PRO B N 1
ATOM 1862 C CA . PRO B 1 76 ? -9.656 9.734 15.266 1 87.69 76 PRO B CA 1
ATOM 1863 C C . PRO B 1 76 ? -9.195 8.289 15.133 1 87.69 76 PRO B C 1
ATOM 1865 O O . PRO B 1 76 ? -8.867 7.836 14.031 1 87.69 76 PRO B O 1
ATOM 1868 N N . ALA B 1 77 ? -9.258 7.48 16.203 1 79.75 77 ALA B N 1
ATOM 1869 C CA . ALA B 1 77 ? -8.781 6.102 16.266 1 79.75 77 ALA B CA 1
ATOM 1870 C C . ALA B 1 77 ? -9.547 5.219 15.281 1 79.75 77 ALA B C 1
ATOM 1872 O O . ALA B 1 77 ? -9.008 4.234 14.766 1 79.75 77 ALA B O 1
ATOM 1873 N N . ASN B 1 78 ? -10.727 5.594 15.016 1 80.19 78 ASN B N 1
ATOM 1874 C CA . ASN B 1 78 ? -11.562 4.777 14.148 1 80.19 78 ASN B CA 1
ATOM 1875 C C . ASN B 1 78 ? -11.625 5.34 12.734 1 80.19 78 ASN B C 1
ATOM 1877 O O . ASN B 1 78 ? -12.586 5.102 12.008 1 80.19 78 ASN B O 1
ATOM 1881 N N . ASP B 1 79 ? -10.641 6.156 12.422 1 87.19 79 ASP B N 1
ATOM 1882 C CA . ASP B 1 79 ? -10.555 6.695 11.07 1 87.19 79 ASP B CA 1
ATOM 1883 C C . ASP B 1 79 ? -9.258 6.25 10.383 1 87.19 79 ASP B C 1
ATOM 1885 O O . ASP B 1 79 ? -8.25 6.012 11.047 1 87.19 79 ASP B O 1
ATOM 1889 N N . TYR B 1 80 ? -9.43 5.969 9.141 1 89.94 80 TYR B N 1
ATOM 1890 C CA . TYR B 1 80 ? -8.242 5.707 8.336 1 89.94 80 TYR B CA 1
ATOM 1891 C C . TYR B 1 80 ? -7.879 6.922 7.492 1 89.94 80 TYR B C 1
ATOM 1893 O O . TYR B 1 80 ? -8.469 7.152 6.438 1 89.94 80 TYR B O 1
ATOM 1901 N N . LEU B 1 81 ? -7.035 7.762 7.98 1 94.38 81 LEU B N 1
ATOM 1902 C CA . LEU B 1 81 ? -6.41 8.836 7.215 1 94.38 81 LEU B CA 1
ATOM 1903 C C . LEU B 1 81 ? -4.895 8.656 7.168 1 94.38 81 LEU B C 1
ATOM 1905 O O . LEU B 1 81 ? -4.203 8.93 8.156 1 94.38 81 LEU B O 1
ATOM 1909 N N . PRO B 1 82 ? -4.434 8.25 6.027 1 97.25 82 PRO B N 1
ATOM 1910 C CA . PRO B 1 82 ? -3.014 7.887 5.969 1 97.25 82 PRO B CA 1
ATOM 1911 C C . PRO B 1 82 ? -2.094 9.102 5.953 1 97.25 82 PRO B C 1
ATOM 1913 O O . PRO B 1 82 ? -2.385 10.094 5.273 1 97.25 82 PRO B O 1
ATOM 1916 N N . ILE B 1 83 ? -1.031 9 6.734 1 97.88 83 ILE B N 1
ATOM 1917 C CA . ILE B 1 83 ? 0.103 9.914 6.664 1 97.88 83 ILE B CA 1
ATOM 1918 C C . ILE B 1 83 ? 1.306 9.195 6.055 1 97.88 83 ILE B C 1
ATOM 1920 O O . ILE B 1 83 ? 1.765 8.18 6.582 1 97.88 83 ILE B O 1
ATOM 1924 N N . LEU B 1 84 ? 1.768 9.656 4.91 1 97.88 84 LEU B N 1
ATOM 1925 C CA . LEU B 1 84 ? 2.965 9.172 4.23 1 97.88 84 LEU B CA 1
ATOM 1926 C C . LEU B 1 84 ? 4.164 10.062 4.543 1 97.88 84 LEU B C 1
ATOM 1928 O O . LEU B 1 84 ? 4.121 11.273 4.312 1 97.88 84 LEU B O 1
ATOM 1932 N N . VAL B 1 85 ? 5.215 9.461 5.027 1 97.31 85 VAL B N 1
ATOM 1933 C CA . VAL B 1 85 ? 6.359 10.281 5.406 1 97.31 85 VAL B CA 1
ATOM 1934 C C . VAL B 1 85 ? 7.48 10.109 4.387 1 97.31 85 VAL B C 1
ATOM 1936 O O . VAL B 1 85 ? 7.703 9.008 3.881 1 97.31 85 VAL B O 1
ATOM 1939 N N . LEU B 1 86 ? 8.117 11.195 4.086 1 95.62 86 LEU B N 1
ATOM 1940 C CA . LEU B 1 86 ? 9.312 11.219 3.246 1 95.62 86 LEU B CA 1
ATOM 1941 C C . LEU B 1 86 ? 10.562 11.43 4.09 1 95.62 86 LEU B C 1
ATOM 1943 O O . LEU B 1 86 ? 10.562 12.25 5.008 1 95.62 86 LEU B O 1
ATOM 1947 N N . THR B 1 87 ? 11.602 10.68 3.771 1 89.69 87 THR B N 1
ATOM 1948 C CA . THR B 1 87 ? 12.797 10.859 4.594 1 89.69 87 THR B CA 1
ATOM 1949 C C . THR B 1 87 ? 14.055 10.531 3.799 1 89.69 87 THR B C 1
ATOM 1951 O O . THR B 1 87 ? 14.062 9.609 2.982 1 89.69 87 THR B O 1
ATOM 1954 N N . ALA B 1 88 ? 15.07 11.289 4.039 1 86.56 88 ALA B N 1
ATOM 1955 C CA . ALA B 1 88 ? 16.391 10.961 3.518 1 86.56 88 ALA B CA 1
ATOM 1956 C C . ALA B 1 88 ? 17.094 9.938 4.406 1 86.56 88 ALA B C 1
ATOM 1958 O O . ALA B 1 88 ? 18.078 9.312 3.99 1 86.56 88 ALA B O 1
ATOM 1959 N N . ASP B 1 89 ? 16.641 9.961 5.629 1 82.5 89 ASP B N 1
ATOM 1960 C CA . ASP B 1 89 ? 17.188 9.008 6.59 1 82.5 89 ASP B CA 1
ATOM 1961 C C . ASP B 1 89 ? 16.5 7.648 6.465 1 82.5 89 ASP B C 1
ATOM 1963 O O . ASP B 1 89 ? 15.406 7.445 6.996 1 82.5 89 ASP B O 1
ATOM 1967 N N . ALA B 1 90 ? 17.141 6.762 5.895 1 76.69 90 ALA B N 1
ATOM 1968 C CA . ALA B 1 90 ? 16.531 5.477 5.543 1 76.69 90 ALA B CA 1
ATOM 1969 C C . ALA B 1 90 ? 16.875 4.414 6.59 1 76.69 90 ALA B C 1
ATOM 1971 O O . ALA B 1 90 ? 16.719 3.219 6.336 1 76.69 90 ALA B O 1
ATOM 1972 N N . THR B 1 91 ? 17.297 4.926 7.715 1 89.12 91 THR B N 1
ATOM 1973 C CA . THR B 1 91 ? 17.609 3.924 8.727 1 89.12 91 THR B CA 1
ATO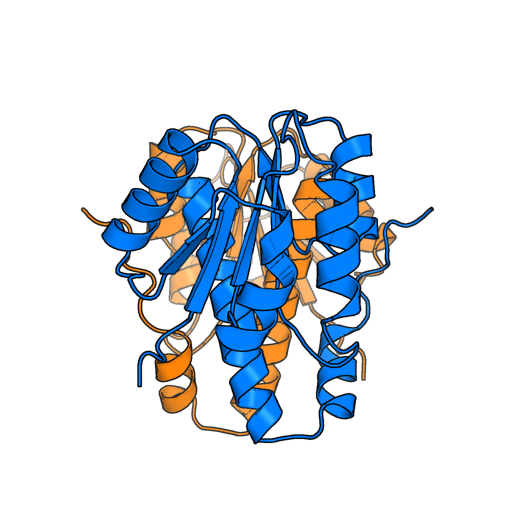M 1974 C C . THR B 1 91 ? 16.344 3.238 9.227 1 89.12 91 THR B C 1
ATOM 1976 O O . THR B 1 91 ? 15.273 3.84 9.242 1 89.12 91 THR B O 1
ATOM 1979 N N . ARG B 1 92 ? 16.516 2.002 9.625 1 89.44 92 ARG B N 1
ATOM 1980 C CA . ARG B 1 92 ? 15.414 1.214 10.156 1 89.44 92 ARG B CA 1
ATOM 1981 C C . ARG B 1 92 ? 14.805 1.889 11.383 1 89.44 92 ARG B C 1
ATOM 1983 O O . ARG B 1 92 ? 13.578 1.916 11.531 1 89.44 92 ARG B O 1
ATOM 1990 N N . ASP B 1 93 ? 15.68 2.441 12.234 1 92.06 93 ASP B N 1
ATOM 1991 C CA . ASP B 1 93 ? 15.203 3.082 13.461 1 92.06 93 ASP B CA 1
ATOM 1992 C C . ASP B 1 93 ? 14.305 4.273 13.141 1 92.06 93 ASP B C 1
ATOM 1994 O O . ASP B 1 93 ? 13.258 4.449 13.766 1 92.06 93 ASP B O 1
ATOM 1998 N N . THR B 1 94 ? 14.734 5.031 12.219 1 92.06 94 THR B N 1
ATOM 1999 C CA . THR B 1 94 ? 13.945 6.191 11.82 1 92.06 94 THR B CA 1
ATOM 2000 C C . THR B 1 94 ? 12.594 5.758 11.258 1 92.06 94 THR B C 1
ATOM 2002 O O . THR B 1 94 ? 11.562 6.344 11.594 1 92.06 94 THR B O 1
ATOM 2005 N N . ARG B 1 95 ? 12.602 4.758 10.5 1 92.25 95 ARG B N 1
ATOM 2006 C CA . ARG B 1 95 ? 11.375 4.242 9.898 1 92.25 95 ARG B CA 1
ATOM 2007 C C . ARG B 1 95 ? 10.438 3.688 10.969 1 92.25 95 ARG B C 1
ATOM 2009 O O . ARG B 1 95 ? 9.242 3.975 10.961 1 92.25 95 ARG B O 1
ATOM 2016 N N . LEU B 1 96 ? 11 2.924 11.875 1 93.12 96 LEU B N 1
ATOM 2017 C CA . LEU B 1 96 ? 10.211 2.357 12.961 1 93.12 96 LEU B CA 1
ATOM 2018 C C . LEU B 1 96 ? 9.602 3.457 13.828 1 93.12 96 LEU B C 1
ATOM 2020 O O . LEU B 1 96 ? 8.445 3.361 14.242 1 93.12 96 LEU B O 1
ATOM 2024 N N . ARG B 1 97 ? 10.398 4.477 14.07 1 94.69 97 ARG B N 1
ATOM 2025 C CA . ARG B 1 97 ? 9.906 5.602 14.859 1 94.69 97 ARG B CA 1
ATOM 2026 C C . ARG B 1 97 ? 8.75 6.297 14.156 1 94.69 97 ARG B C 1
ATOM 2028 O O . ARG B 1 97 ? 7.734 6.609 14.789 1 94.69 97 ARG B O 1
ATOM 2035 N N . ALA B 1 98 ? 8.875 6.523 12.883 1 95.5 98 ALA B N 1
ATOM 2036 C CA . ALA B 1 98 ? 7.82 7.172 12.109 1 95.5 98 ALA B CA 1
ATOM 2037 C C . ALA B 1 98 ? 6.531 6.355 12.148 1 95.5 98 ALA B C 1
ATOM 2039 O O . ALA B 1 98 ? 5.445 6.906 12.344 1 95.5 98 ALA B O 1
ATOM 2040 N N . LEU B 1 99 ? 6.691 5.07 11.992 1 93.88 99 LEU B N 1
ATOM 2041 C CA . LEU B 1 99 ? 5.531 4.184 12 1 93.88 99 LEU B CA 1
ATOM 2042 C C . LEU B 1 99 ? 4.875 4.172 13.375 1 93.88 99 LEU B C 1
ATOM 2044 O O . LEU B 1 99 ? 3.646 4.219 13.484 1 93.88 99 LEU B O 1
ATOM 2048 N N . ALA B 1 100 ? 5.668 4.148 14.398 1 94 100 ALA B N 1
ATOM 2049 C CA . ALA B 1 100 ? 5.168 4.164 15.773 1 94 100 ALA B CA 1
ATOM 2050 C C . ALA B 1 100 ? 4.406 5.453 16.062 1 94 100 ALA B C 1
ATOM 2052 O O . ALA B 1 100 ? 3.465 5.461 16.859 1 94 100 ALA B O 1
ATOM 2053 N N . LEU B 1 101 ? 4.754 6.504 15.383 1 95.06 101 LEU B N 1
ATOM 2054 C CA . LEU B 1 101 ? 4.148 7.809 15.617 1 95.06 101 LEU B CA 1
ATOM 2055 C C . LEU B 1 101 ? 2.941 8.023 14.711 1 95.06 101 LEU B C 1
ATOM 2057 O O . LEU B 1 101 ? 2.32 9.086 14.734 1 95.06 101 LEU B O 1
ATOM 2061 N N . GLY B 1 102 ? 2.674 7.027 13.867 1 94.19 102 GLY B N 1
ATOM 2062 C CA . GLY B 1 102 ? 1.396 7.086 13.18 1 94.19 102 GLY B CA 1
ATOM 2063 C C . GLY B 1 102 ? 1.532 7.094 11.672 1 94.19 102 GLY B C 1
ATOM 2064 O O . GLY B 1 102 ? 0.531 7.082 10.953 1 94.19 102 GLY B O 1
ATOM 2065 N N . ALA B 1 103 ? 2.773 7.152 11.141 1 96.25 103 ALA B N 1
ATOM 2066 C CA . ALA B 1 103 ? 2.93 7.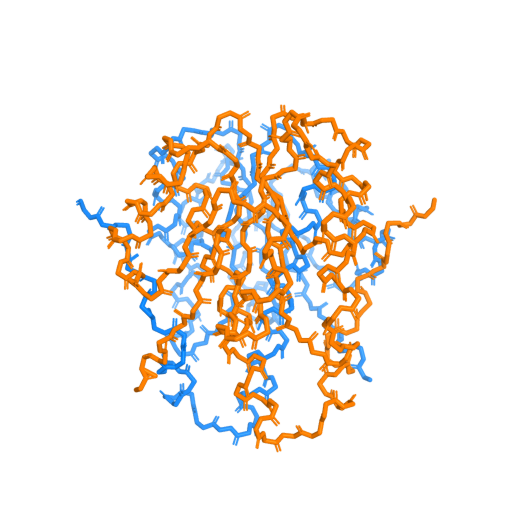047 9.695 1 96.25 103 ALA B CA 1
ATOM 2067 C C . ALA B 1 103 ? 2.393 5.715 9.18 1 96.25 103 ALA B C 1
ATOM 2069 O O . ALA B 1 103 ? 2.629 4.664 9.789 1 96.25 103 ALA B O 1
ATOM 2070 N N . ARG B 1 104 ? 1.64 5.797 8.125 1 94.88 104 ARG B N 1
ATOM 2071 C CA . ARG B 1 104 ? 1.119 4.566 7.535 1 94.88 104 ARG B CA 1
ATOM 2072 C C . ARG B 1 104 ? 2.152 3.922 6.617 1 94.88 104 ARG B C 1
ATOM 2074 O O . ARG B 1 104 ? 2.15 2.703 6.434 1 94.88 104 ARG B O 1
ATOM 2081 N N . ASP B 1 105 ? 2.918 4.738 5.984 1 95.44 105 ASP B N 1
ATOM 2082 C CA . ASP B 1 105 ? 3.963 4.316 5.059 1 95.44 105 ASP B CA 1
ATOM 2083 C C . ASP B 1 105 ? 5.082 5.352 4.984 1 95.44 105 ASP B C 1
ATOM 2085 O O . ASP B 1 105 ? 4.996 6.414 5.605 1 95.44 105 ASP B O 1
ATOM 2089 N N . PHE B 1 106 ? 6.113 4.949 4.305 1 94.94 106 PHE B N 1
ATOM 2090 C CA . PHE B 1 106 ? 7.25 5.852 4.152 1 94.94 106 PHE B CA 1
ATOM 2091 C C . PHE B 1 106 ? 7.879 5.707 2.771 1 94.94 106 PHE B C 1
ATOM 2093 O O . PHE B 1 106 ? 7.688 4.688 2.104 1 94.94 106 PHE B O 1
ATOM 2100 N N . ILE B 1 107 ? 8.508 6.746 2.332 1 93.62 107 ILE B N 1
ATOM 2101 C CA . ILE B 1 107 ? 9.289 6.754 1.102 1 93.62 107 ILE B CA 1
ATOM 2102 C C . ILE B 1 107 ? 10.672 7.352 1.373 1 93.62 107 ILE B C 1
ATOM 2104 O O . ILE B 1 107 ? 10.789 8.391 2.025 1 93.62 107 ILE B O 1
ATOM 2108 N N . SER B 1 108 ? 11.633 6.641 0.843 1 91.31 108 SER B N 1
ATOM 2109 C CA . SER B 1 108 ? 12.984 7.148 1.006 1 91.31 108 SER B CA 1
ATOM 2110 C C . SER B 1 108 ? 13.344 8.148 -0.092 1 91.31 108 SER B C 1
ATOM 2112 O O . SER 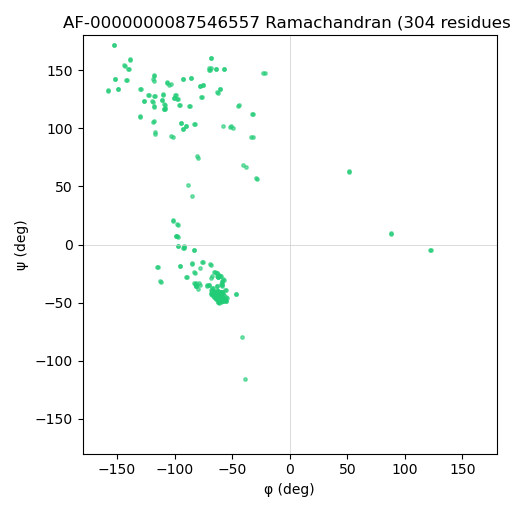B 1 108 ? 12.898 8.008 -1.233 1 91.31 108 SER B O 1
ATOM 2114 N N . LYS B 1 109 ? 14.094 9.172 0.299 1 92.19 109 LYS B N 1
ATOM 2115 C CA . LYS B 1 109 ? 14.68 10.102 -0.658 1 92.19 109 LYS B CA 1
ATOM 2116 C C . LYS B 1 109 ? 16.094 9.672 -1.048 1 92.19 109 LYS B C 1
ATOM 2118 O O . LYS B 1 109 ? 16.844 9.156 -0.216 1 92.19 109 LYS B O 1
ATOM 2123 N N . PRO B 1 110 ? 16.531 9.836 -2.334 1 92.5 110 PRO B N 1
ATOM 2124 C CA . PRO B 1 110 ? 15.781 10.477 -3.416 1 92.5 110 PRO B CA 1
ATOM 2125 C C . PRO B 1 110 ? 14.586 9.648 -3.873 1 92.5 110 PRO B C 1
ATOM 2127 O O . PRO B 1 110 ? 14.656 8.414 -3.885 1 92.5 110 PRO B O 1
ATOM 2130 N N . LEU B 1 111 ? 13.602 10.383 -4.363 1 92.19 111 LEU B N 1
ATOM 2131 C CA . LEU B 1 111 ? 12.336 9.742 -4.699 1 92.19 111 LEU B CA 1
ATOM 2132 C C . LEU B 1 111 ? 12.438 9 -6.027 1 92.19 111 LEU B C 1
ATOM 2134 O O . LEU B 1 111 ? 13.078 9.484 -6.965 1 92.19 111 LEU B O 1
ATOM 2138 N N . ASP B 1 112 ? 11.883 7.812 -6.008 1 91.69 112 ASP B N 1
ATOM 2139 C CA . ASP B 1 112 ? 11.555 7.137 -7.258 1 91.69 112 ASP B CA 1
ATOM 2140 C C . ASP B 1 112 ? 10.094 7.375 -7.645 1 91.69 112 ASP B C 1
ATOM 2142 O O . ASP B 1 112 ? 9.18 7.016 -6.902 1 91.69 112 ASP B O 1
ATOM 2146 N N . ALA B 1 113 ? 9.906 7.977 -8.805 1 93.56 113 ALA B N 1
ATOM 2147 C CA . ALA B 1 113 ? 8.578 8.43 -9.203 1 93.56 113 ALA B CA 1
ATOM 2148 C C . ALA B 1 113 ? 7.582 7.277 -9.211 1 93.56 113 ALA B C 1
ATOM 2150 O O . ALA B 1 113 ? 6.457 7.41 -8.719 1 93.56 113 ALA B O 1
ATOM 2151 N N . LEU B 1 114 ? 8 6.195 -9.805 1 92.25 114 LEU B N 1
ATOM 2152 C CA . LEU B 1 114 ? 7.109 5.043 -9.914 1 92.25 114 LEU B CA 1
ATOM 2153 C C . LEU B 1 114 ? 6.742 4.508 -8.539 1 92.25 114 LEU B C 1
ATOM 2155 O O . LEU B 1 114 ? 5.562 4.32 -8.234 1 92.25 114 LEU B O 1
ATOM 2159 N N . GLU B 1 115 ? 7.703 4.297 -7.707 1 91.88 115 GLU B N 1
ATOM 2160 C CA . GLU B 1 115 ? 7.473 3.783 -6.363 1 91.88 115 GLU B CA 1
ATOM 2161 C C . GLU B 1 115 ? 6.629 4.754 -5.539 1 91.88 115 GLU B C 1
ATOM 2163 O O . GLU B 1 115 ? 5.707 4.336 -4.832 1 91.88 115 GLU B O 1
ATOM 2168 N N . THR B 1 116 ? 6.988 6.008 -5.672 1 95.25 116 THR B N 1
ATOM 2169 C CA . THR B 1 116 ? 6.273 7.039 -4.926 1 95.25 116 THR B CA 1
ATOM 2170 C C . THR B 1 116 ? 4.789 7.031 -5.277 1 95.25 116 THR B C 1
ATOM 2172 O O . THR B 1 116 ? 3.938 6.988 -4.387 1 95.25 116 THR B O 1
ATOM 2175 N N . MET B 1 117 ? 4.473 7 -6.512 1 94.81 117 MET B N 1
ATOM 2176 C CA . MET B 1 117 ? 3.08 7.07 -6.941 1 94.81 117 MET B CA 1
ATOM 2177 C C . MET B 1 117 ? 2.332 5.793 -6.578 1 94.81 117 MET B C 1
ATOM 2179 O O . MET B 1 117 ? 1.146 5.836 -6.246 1 94.81 117 MET B O 1
ATOM 2183 N N . LEU B 1 118 ? 3.02 4.676 -6.633 1 92.69 118 LEU B N 1
ATOM 2184 C CA . LEU B 1 118 ? 2.396 3.424 -6.223 1 92.69 118 LEU B CA 1
ATOM 2185 C C . LEU B 1 118 ? 1.97 3.482 -4.762 1 92.69 118 LEU B C 1
ATOM 2187 O O . LEU B 1 118 ? 0.863 3.061 -4.414 1 92.69 118 LEU B O 1
ATOM 2191 N N . ARG B 1 119 ? 2.855 4.02 -3.932 1 94.56 119 ARG B N 1
ATOM 2192 C CA . ARG B 1 119 ? 2.533 4.148 -2.514 1 94.56 119 ARG B CA 1
ATOM 2193 C C . ARG B 1 119 ? 1.34 5.078 -2.305 1 94.56 119 ARG B C 1
ATOM 2195 O O . ARG B 1 119 ? 0.427 4.758 -1.539 1 94.56 119 ARG B O 1
ATOM 2202 N N . ILE B 1 120 ? 1.366 6.156 -2.969 1 96.19 120 ILE B N 1
ATOM 2203 C CA . ILE B 1 120 ? 0.319 7.16 -2.836 1 96.19 120 ILE B CA 1
ATOM 2204 C C . ILE B 1 120 ? -1.016 6.582 -3.297 1 96.19 120 ILE B C 1
ATOM 2206 O O . ILE B 1 120 ? -2.021 6.684 -2.59 1 96.19 120 ILE B O 1
ATOM 2210 N N . TRP B 1 121 ? -1.005 5.914 -4.398 1 93.38 121 TRP B N 1
ATOM 2211 C CA . TRP B 1 121 ? -2.232 5.336 -4.938 1 93.38 121 TRP B CA 1
ATOM 2212 C C . TRP B 1 121 ? -2.781 4.262 -4.008 1 93.38 121 TRP B C 1
ATOM 2214 O O . TRP B 1 121 ? -3.99 4.191 -3.771 1 93.38 121 TRP B O 1
ATOM 2224 N N . AS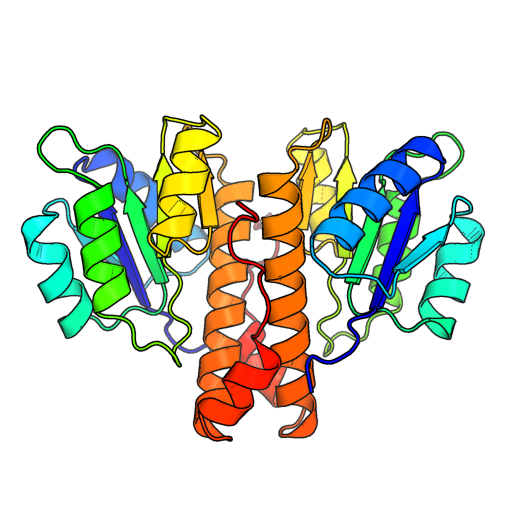N B 1 122 ? -1.9 3.438 -3.549 1 92.94 122 ASN B N 1
ATOM 2225 C CA . ASN B 1 122 ? -2.338 2.387 -2.637 1 92.94 122 ASN B CA 1
ATOM 2226 C C . ASN B 1 122 ? -3.008 2.967 -1.394 1 92.94 122 ASN B C 1
ATOM 2228 O O . ASN B 1 122 ? -4.059 2.484 -0.968 1 92.94 122 ASN B O 1
ATOM 2232 N N . LEU B 1 123 ? -2.414 3.963 -0.821 1 95.56 123 LEU B N 1
ATOM 2233 C CA . LEU B 1 123 ? -2.959 4.594 0.377 1 95.56 123 LEU B CA 1
ATOM 2234 C C . LEU B 1 123 ? -4.297 5.262 0.08 1 95.56 123 LEU B C 1
ATOM 2236 O O . LEU B 1 123 ? -5.238 5.156 0.872 1 95.56 123 LEU B O 1
ATOM 2240 N N . LEU B 1 124 ? -4.367 5.934 -1.065 1 95.06 124 LEU B N 1
ATOM 2241 C CA . LEU B 1 124 ? -5.594 6.625 -1.437 1 95.06 124 LEU B CA 1
ATOM 2242 C C . LEU B 1 124 ? -6.719 5.633 -1.72 1 95.06 124 LEU B C 1
ATOM 2244 O O . LEU B 1 124 ? -7.883 5.906 -1.427 1 95.06 124 LEU B O 1
ATOM 2248 N N . GLU B 1 125 ? -6.34 4.52 -2.326 1 93 125 GLU B N 1
ATOM 2249 C CA . GLU B 1 125 ? -7.336 3.482 -2.572 1 93 125 GLU B CA 1
ATOM 2250 C C . GLU B 1 125 ? -7.922 2.959 -1.266 1 93 125 GLU B C 1
ATOM 2252 O O . GLU B 1 125 ? -9.141 2.807 -1.143 1 93 125 GLU B O 1
ATOM 2257 N N . THR B 1 126 ? -7.059 2.688 -0.356 1 93.88 126 THR B N 1
ATOM 2258 C CA . THR B 1 126 ? -7.512 2.229 0.952 1 93.88 126 THR B CA 1
ATOM 2259 C C . THR B 1 126 ? -8.406 3.271 1.611 1 93.88 126 THR B C 1
ATOM 2261 O O . THR B 1 126 ? -9.461 2.936 2.16 1 93.88 126 THR B O 1
ATOM 2264 N N . ARG B 1 127 ? -8.008 4.535 1.521 1 94.94 127 ARG B N 1
ATOM 2265 C CA . ARG B 1 127 ? -8.781 5.637 2.09 1 94.94 127 ARG B CA 1
ATOM 2266 C C . ARG B 1 127 ? -10.164 5.719 1.451 1 94.94 127 ARG B C 1
ATOM 2268 O O . ARG B 1 127 ? -11.172 5.879 2.148 1 94.94 127 ARG B O 1
ATOM 2275 N N . ALA B 1 128 ? -10.203 5.617 0.162 1 93.38 128 ALA B N 1
ATOM 2276 C CA . ALA B 1 128 ? -11.469 5.711 -0.561 1 93.38 128 ALA B CA 1
ATOM 2277 C C . ALA B 1 128 ? -12.422 4.59 -0.148 1 93.38 128 ALA B C 1
ATOM 2279 O O . ALA B 1 128 ? -13.609 4.832 0.089 1 93.38 128 ALA B O 1
ATOM 2280 N N . LEU B 1 129 ? -11.93 3.391 -0.103 1 92.81 129 LEU B N 1
ATOM 2281 C CA . LEU B 1 129 ? -12.75 2.252 0.298 1 92.81 129 LEU B CA 1
ATOM 2282 C C . LEU B 1 129 ? -13.234 2.412 1.734 1 92.81 129 LEU B C 1
ATOM 2284 O O . LEU B 1 129 ? -14.398 2.121 2.037 1 92.81 129 LEU B O 1
ATOM 2288 N N . TYR B 1 130 ? -12.32 2.852 2.582 1 93.31 130 TYR B N 1
ATOM 2289 C CA . TYR B 1 130 ? -12.68 3.07 3.98 1 93.31 130 TYR B CA 1
ATOM 2290 C C . TYR B 1 130 ? -13.812 4.082 4.102 1 93.31 130 TYR B C 1
ATOM 2292 O O . TYR B 1 130 ? -14.773 3.857 4.836 1 93.31 130 TYR B O 1
ATOM 2300 N N . LYS B 1 131 ? -13.68 5.199 3.416 1 93.19 131 LYS B N 1
ATOM 2301 C CA . LYS B 1 131 ? -14.711 6.238 3.471 1 93.19 131 LYS B CA 1
ATOM 2302 C C . LYS B 1 131 ? -16.047 5.711 2.984 1 93.19 131 LYS B C 1
ATOM 2304 O O . LYS B 1 131 ? -17.094 6.027 3.561 1 93.19 131 LYS B O 1
ATOM 2309 N N . ALA B 1 132 ? -15.969 4.934 1.935 1 93.06 132 ALA B N 1
ATOM 2310 C CA . ALA B 1 132 ? -17.203 4.348 1.407 1 93.06 132 ALA B CA 1
ATOM 2311 C C . ALA B 1 132 ? -17.844 3.408 2.424 1 93.06 132 ALA B C 1
ATOM 2313 O O . ALA B 1 132 ? -19.062 3.432 2.621 1 93.06 132 ALA B O 1
ATOM 2314 N N . LEU B 1 133 ? -17.078 2.594 3.018 1 93.75 133 LEU B N 1
ATOM 2315 C CA . LEU B 1 133 ? -17.578 1.66 4.02 1 93.75 133 LEU B CA 1
ATOM 2316 C C . LEU B 1 133 ? -18.156 2.408 5.219 1 93.75 133 LEU B C 1
ATOM 2318 O O . LEU B 1 133 ? -19.172 2.004 5.773 1 93.75 133 LEU B O 1
ATOM 2322 N N . ARG B 1 134 ? -17.422 3.498 5.59 1 93.25 134 ARG B N 1
ATOM 2323 C CA . ARG B 1 134 ? -17.828 4.297 6.746 1 93.25 134 ARG B CA 1
ATOM 2324 C C . ARG B 1 134 ? -19.219 4.883 6.559 1 93.25 134 ARG B C 1
ATOM 2326 O O . ARG B 1 134 ? -19.922 5.148 7.535 1 93.25 134 ARG B O 1
ATOM 2333 N N . GLU B 1 135 ? -19.609 5.098 5.32 1 93.38 135 GLU B N 1
ATOM 2334 C CA . GLU B 1 135 ? -20.938 5.609 5.012 1 93.38 135 GLU B CA 1
ATOM 2335 C C . GLU B 1 135 ? -22 4.52 5.164 1 93.38 135 GLU B C 1
ATOM 2337 O O . GLU B 1 135 ? -23.203 4.812 5.207 1 93.38 135 GLU B O 1
ATOM 2342 N N . LEU B 1 136 ? -21.547 3.275 5.23 1 93.5 136 LEU B N 1
ATOM 2343 C CA . LEU B 1 136 ? -22.5 2.17 5.148 1 93.5 136 LEU B CA 1
ATOM 2344 C C . LEU B 1 136 ? -22.578 1.43 6.48 1 93.5 136 LEU B C 1
ATOM 2346 O O . LEU B 1 136 ? -23.609 0.828 6.793 1 93.5 136 LEU B O 1
ATOM 2350 N N . ILE B 1 137 ? -21.547 1.38 7.211 1 91.81 137 ILE B N 1
ATOM 2351 C CA . ILE B 1 137 ? -21.531 0.629 8.461 1 91.81 137 ILE B CA 1
ATOM 2352 C C . ILE B 1 137 ? -20.797 1.428 9.539 1 91.81 137 ILE B C 1
ATOM 2354 O O . ILE B 1 137 ? -20.031 2.344 9.227 1 91.81 137 ILE B O 1
ATOM 2358 N N . PRO B 1 138 ? -21.094 1.062 10.852 1 91.44 138 PRO B N 1
ATOM 2359 C CA . PRO B 1 138 ? -20.422 1.787 11.93 1 91.44 138 PRO B CA 1
ATOM 2360 C C . PRO B 1 138 ? -18.906 1.586 11.938 1 91.44 138 PRO B C 1
ATOM 2362 O O . PRO B 1 138 ? -18.422 0.523 11.539 1 91.44 138 PRO B O 1
ATOM 2365 N N . ALA B 1 139 ? -18.219 2.652 12.453 1 88 139 ALA B N 1
ATOM 2366 C CA . ALA B 1 139 ? -16.75 2.662 12.469 1 88 139 ALA B CA 1
ATOM 2367 C C . ALA B 1 139 ? -16.203 1.477 13.258 1 88 139 ALA B C 1
ATOM 2369 O O . ALA B 1 139 ? -15.164 0.917 12.914 1 88 139 ALA B O 1
ATOM 2370 N N . GLU B 1 140 ? -16.875 1.09 14.258 1 87.31 140 GLU B N 1
ATOM 2371 C CA . GLU B 1 140 ? -16.438 -0.01 15.102 1 87.31 140 GLU B CA 1
ATOM 2372 C C . GLU B 1 140 ? -16.375 -1.32 14.32 1 87.31 140 GLU B C 1
ATOM 2374 O O . GLU B 1 140 ? -15.523 -2.17 14.594 1 87.31 140 GLU B O 1
ATOM 2379 N N . GLN B 1 141 ? -17.297 -1.488 13.406 1 88.62 141 GLN B N 1
ATOM 2380 C CA . GLN B 1 141 ? -17.328 -2.695 12.586 1 88.62 141 GLN B CA 1
ATOM 2381 C C . GLN B 1 141 ? -16.172 -2.699 11.578 1 88.62 141 GLN B C 1
ATOM 2383 O O . GLN B 1 141 ? -15.609 -3.752 11.281 1 88.62 141 GLN B O 1
ATOM 2388 N N . ILE B 1 142 ? -15.883 -1.487 11.109 1 88.44 142 ILE B N 1
ATOM 2389 C CA . ILE B 1 142 ? -14.781 -1.373 10.156 1 88.44 142 ILE B CA 1
ATOM 2390 C C . ILE B 1 142 ? -13.461 -1.693 10.859 1 88.44 142 ILE B C 1
ATOM 2392 O O . ILE B 1 142 ? -12.578 -2.326 10.273 1 88.44 142 ILE B O 1
ATOM 2396 N N . GLU B 1 143 ? -13.328 -1.217 12.047 1 85.44 143 GLU B N 1
ATOM 2397 C CA . GLU B 1 143 ? -12.117 -1.447 12.82 1 85.44 143 GLU B CA 1
ATOM 2398 C C . GLU B 1 143 ? -11.852 -2.939 13.008 1 85.44 143 GLU B C 1
ATOM 2400 O O . GLU B 1 143 ? -10.695 -3.369 13.062 1 85.44 143 GLU B O 1
ATOM 2405 N N . LEU B 1 144 ? -12.898 -3.699 13.039 1 80.62 144 LEU B N 1
ATOM 2406 C CA . LEU B 1 144 ? -12.766 -5.148 13.164 1 80.62 144 LEU B CA 1
ATOM 2407 C C . LEU B 1 144 ? -12.156 -5.75 11.898 1 80.62 144 LEU B C 1
ATOM 2409 O O . LEU B 1 144 ? -11.469 -6.77 11.969 1 80.62 144 LEU B O 1
ATOM 2413 N N . LEU B 1 145 ? -12.438 -5.051 10.859 1 77.69 145 LEU B N 1
ATOM 2414 C CA . LEU B 1 145 ? -11.906 -5.512 9.578 1 77.69 145 LEU B CA 1
ATOM 2415 C C . LEU B 1 145 ? -10.445 -5.121 9.422 1 77.69 145 LEU B C 1
ATOM 2417 O O . LEU B 1 145 ? -9.68 -5.816 8.742 1 77.69 145 LEU B O 1
ATOM 2421 N N . ARG B 1 146 ? -10.086 -3.807 9.945 1 71.31 146 ARG B N 1
ATOM 2422 C CA . ARG B 1 146 ? -8.758 -3.234 9.766 1 71.31 146 ARG B CA 1
ATOM 2423 C C . ARG B 1 146 ? -7.762 -3.844 10.742 1 71.31 146 ARG B C 1
ATOM 2425 O O . ARG B 1 146 ? -6.547 -3.76 10.539 1 71.31 146 ARG B O 1
ATOM 2432 N N . GLN B 1 147 ? -8.148 -4.441 11.82 1 55.44 147 GLN B N 1
ATOM 2433 C CA . GLN B 1 147 ? -7.438 -4.711 13.062 1 55.44 147 GLN B CA 1
ATOM 2434 C C . GLN B 1 147 ? -5.98 -5.086 12.797 1 55.44 147 GLN B C 1
ATOM 2436 O O . GLN B 1 147 ? -5.098 -4.23 12.828 1 55.44 147 GLN B O 1
ATOM 2441 N N . HIS B 1 148 ? -5.195 -6.23 12.992 1 51.62 148 HIS B N 1
ATOM 2442 C CA . HIS B 1 148 ? -4.035 -6.363 13.867 1 51.62 148 HIS B CA 1
ATOM 2443 C C . HIS B 1 148 ? -2.75 -5.98 13.141 1 51.62 148 HIS B C 1
ATOM 2445 O O . HIS B 1 148 ? -2.217 -6.766 12.352 1 51.62 148 HIS B O 1
ATOM 2451 N N . ARG B 1 149 ? -2.609 -4.766 12.438 1 53.47 149 ARG B N 1
ATOM 2452 C CA . ARG B 1 149 ? -1.165 -4.645 12.273 1 53.47 149 ARG B CA 1
ATOM 2453 C C . ARG B 1 149 ? -0.441 -4.809 13.602 1 53.47 149 ARG B C 1
ATOM 2455 O O . ARG B 1 149 ? -0.753 -4.117 14.578 1 53.47 149 ARG B O 1
ATOM 2462 N N . PRO B 1 150 ? 0.12 -5.953 13.867 1 46.53 150 PRO B N 1
ATOM 2463 C CA . PRO B 1 150 ? 0.848 -5.902 15.133 1 46.53 150 PRO B CA 1
ATOM 2464 C C . PRO B 1 150 ? 1.779 -4.699 15.234 1 46.53 150 PRO B C 1
ATOM 2466 O O . PRO B 1 150 ? 2.348 -4.266 14.227 1 46.53 150 PRO B O 1
ATOM 2469 N N . GLY B 1 151 ? 1.413 -3.68 15.898 1 44.41 151 GLY B N 1
ATOM 2470 C CA . GLY B 1 151 ? 2.43 -2.67 16.156 1 44.41 151 GLY B CA 1
ATOM 2471 C C . GLY B 1 151 ? 3.844 -3.213 16.062 1 44.41 151 GLY B C 1
ATOM 2472 O O . GLY B 1 151 ? 4.047 -4.43 16.047 1 44.41 151 GLY B O 1
ATOM 2473 N N . PRO B 1 152 ? 4.891 -2.496 15.633 1 40.34 152 PRO B N 1
ATOM 2474 C CA . PRO B 1 152 ? 6.25 -3.043 15.656 1 40.34 152 PRO B CA 1
ATOM 2475 C C . PRO B 1 152 ? 6.48 -4.008 16.812 1 40.34 152 PRO B C 1
ATOM 2477 O O . PRO B 1 152 ? 6.031 -3.752 17.938 1 40.34 152 PRO B O 1
ATOM 2480 N N . SER B 1 153 ? 6.262 -5.297 16.547 1 37.16 153 SER B N 1
ATOM 2481 C CA . SER B 1 153 ? 6.652 -6.168 17.656 1 37.16 153 SER B CA 1
ATOM 2482 C C . SER B 1 153 ? 7.84 -5.59 18.422 1 37.16 153 SER B C 1
ATOM 2484 O O . SER B 1 153 ? 8.828 -5.172 17.812 1 37.16 153 SER B O 1
ATOM 2486 N N . GLN B 1 154 ? 7.746 -5.156 19.656 1 29.36 154 GLN B N 1
ATOM 2487 C CA . GLN B 1 154 ? 8.852 -4.867 20.578 1 29.36 154 GLN B CA 1
ATOM 2488 C C . GLN B 1 154 ? 9.984 -5.875 20.406 1 29.36 154 GLN B C 1
ATOM 2490 O O . GLN B 1 154 ? 9.734 -7.078 20.297 1 29.36 154 GLN B O 1
#

Solvent-accessible surface area (backbone atoms only — not comparable to full-atom values): 17237 Å² total; per-residue (Å²): 110,76,70,85,62,28,37,34,37,40,36,68,46,66,72,60,49,52,51,52,51,49,59,35,43,77,59,69,48,70,52,63,49,75,41,60,47,74,89,45,45,65,61,48,43,67,76,64,57,49,47,33,36,40,36,43,39,81,30,96,94,47,60,27,64,59,52,44,37,56,52,41,71,69,48,57,91,70,52,76,66,48,30,36,32,37,30,72,64,74,47,66,67,55,49,53,50,44,40,74,40,51,34,69,46,75,44,56,49,80,77,47,70,69,61,51,50,52,52,51,49,52,53,45,44,37,29,44,47,48,55,56,39,53,76,73,43,60,47,71,63,50,45,42,63,61,52,81,65,65,60,82,79,128,113,74,71,83,61,30,35,34,37,40,38,68,46,65,70,59,50,53,52,52,50,50,58,35,42,76,58,71,49,70,53,62,50,75,42,61,48,75,90,46,44,64,61,48,43,67,74,65,58,48,46,32,36,39,36,44,39,81,32,96,94,49,60,26,64,59,52,44,37,54,52,41,71,71,48,57,90,72,54,77,67,47,31,34,34,35,29,72,65,73,46,66,67,54,49,51,50,43,42,74,40,51,34,69,46,73,44,56,50,80,76,47,68,69,63,51,50,50,52,51,50,53,51,45,44,38,29,46,46,48,55,55,40,54,76,73,43,60,47,72,62,49,45,38,61,61,48,81,68,64,60,82,79,128

pLDDT: mean 89.83, std 13.41, range [29.36, 98.62]

Organism: NCBI:txid47879

Foldseek 3Di:
DPPLAAEEEEALDVVVVVVVCVLCVVVVNNNYHYDNDLVCVVVCCVVSVGQEYEFEQDDPVDHRLVSLLVVQVVADPLAQRAYEYEYQDPDPVVQLSSVLSPHPYYAHPPGDSVVVVVVVVVSSVVSVVRVVVVVPDPSVVVCVVVPDPPRPPD/DPPLAAEEEEALDVVVVVVVCVLCVVVVNNNYHYDNDLVCVVVCCVVSVGQEYEFEQDDPVDHRLVSLLVVQVVADPLAQRAYEYEYQDPDPVVQLSSVLSPHPYYAHPPGDSVVVVVVVVVSSVVSVVRVVVVVPDPSVVVCVVVDDPPRPPD

Nearest PDB structures (foldseek):
  3mf4-assembly1_A  TM=8.850E-01  e=3.173E-08  Aeromonas salmonicida subsp. salmonicida A449
  3luf-assembly1_A  TM=8.847E-01  e=6.870E-08  Aeromonas salmonicida subsp. salmonicida A449
  3h1e-assembly1_A  TM=8.903E-01  e=8.334E-08  Helicobacter pylori 26695
  3h1g-assembly1_A  TM=8.811E-01  e=9.479E-08  Helicobacter pylori 26695
  3h1f-assembly1_A  TM=8.404E-01  e=3.221E-07  Helicobacter pylori 26695

Sequence (308 aa):
MNRDLRILIIDDQRPNLDLMEQLLAREGLHNVLSSTEPLRTLDLFNSFEPDLVILDLHMPAFDGFAVLEQLNRRIPANDYLPILVLTADATRDTRLRALALGARDFISKPLDALETMLRIWNLLETRALYKALRELIPAEQIELLRQHRPGPSQMNRDLRILIIDDQRPNLDLMEQLLAREGLHNVLSSTEPLRTLDLFNSFEPDLVILDLHMPAFDGFAVLEQLNRRIPANDYLPILVLTADATRDTRLRALALGARDFISKPLDALETMLRIWNLLETRALYKALRELIPAEQIELLRQHRPGPSQ

Radius of gyration: 19.01 Å; Cα contacts (8 Å, |Δi|>4): 472; chains: 2; bounding box: 40×52×42 Å

InterPro domains:
  IPR001789 Signal transduction response regulator, receiver domain [PF00072] (7-114)
  IPR001789 Signal transduction response regulator, receiver domain [PS50110] (6-124)
  IPR001789 Signal transduction response regulator, receiver domain [SM00448] (5-120)
  IPR011006 CheY-like superfamily [SSF52172] (4-143)
  IPR050595 Bacterial response regulator [PTHR44591] (3-127)